Protein AF-A0A7J4R1D9-F1 (afdb_monomer_lite)

Secondary structure (DSSP, 8-state):
-----------PPPS-GGGTGGGT--STTS---GGG--HHHHHHHHHHHHHHHHHHHHHGGGTTSHHHHHHHHHTTSGGGHHHHHHHHHHHHHHH-TTHHHHHTTGGGG-SSHHHHHHHHHHHHHHTTS-GGGHHHHHTTGGGGG-GGGHHHHHHHHHHHHHHHHHHHHHHHHHHHHHHHTT-----TTS-HHHHHHHHHHTT-

Sequence (204 aa):
MVTDDVSEGDGMPPPQIQNLENLGFDVDAIDIELDALSASELEQIQAKVSLALLLRKRIQPFLSSTEVQEMNQDLANPFNVETVESRFLQWAATNAPWAPGYFRWYQAWSENEDVLSQYWDIIERCAKLDESSWTSLDLLLPLLSESANHARILSELALLVDDEGRQRTLLEKAVHQLQAKGYTIEFSSLKIIDQFDIVEEMQT

Structure (mmCIF, N/CA/C/O backbone):
data_AF-A0A7J4R1D9-F1
#
_entry.id   AF-A0A7J4R1D9-F1
#
loop_
_atom_site.group_PDB
_atom_site.id
_atom_site.type_symbol
_atom_site.label_atom_id
_atom_site.label_alt_id
_atom_site.label_comp_id
_atom_site.label_asym_id
_atom_site.label_entity_id
_atom_site.label_seq_id
_atom_site.pdbx_PDB_ins_code
_atom_site.Cartn_x
_atom_site.Cartn_y
_atom_site.Cartn_z
_atom_site.occupancy
_atom_site.B_iso_or_equiv
_atom_site.auth_seq_id
_atom_site.auth_comp_id
_atom_site.auth_asym_id
_atom_site.auth_atom_id
_atom_site.pdbx_PDB_model_num
ATOM 1 N N . MET A 1 1 ? 3.533 8.341 -55.874 1.00 37.97 1 MET A N 1
ATOM 2 C CA . MET A 1 1 ? 4.952 8.332 -55.478 1.00 37.97 1 MET A CA 1
ATOM 3 C C . MET A 1 1 ? 4.945 8.654 -54.000 1.00 37.97 1 MET A C 1
ATOM 5 O O . MET A 1 1 ? 4.546 9.750 -53.636 1.00 37.97 1 MET A O 1
ATOM 9 N N . VAL A 1 2 ? 5.146 7.618 -53.191 1.00 36.72 2 VAL A N 1
ATOM 10 C CA . VAL A 1 2 ? 5.182 7.677 -51.728 1.00 36.72 2 VAL A CA 1
ATOM 11 C C . VAL A 1 2 ? 6.585 8.115 -51.340 1.00 36.72 2 VAL A C 1
ATOM 13 O O . VAL A 1 2 ? 7.539 7.545 -51.864 1.00 36.72 2 VAL A O 1
ATOM 16 N N . THR A 1 3 ? 6.690 9.073 -50.431 1.00 33.56 3 THR A N 1
ATOM 17 C CA . THR A 1 3 ? 7.832 9.184 -49.523 1.00 33.56 3 THR A CA 1
ATOM 18 C C . THR A 1 3 ? 7.270 9.610 -48.176 1.00 33.56 3 THR A C 1
ATOM 20 O O . THR A 1 3 ? 6.968 10.784 -47.966 1.00 33.56 3 THR A O 1
ATOM 23 N N . ASP A 1 4 ? 7.041 8.597 -47.340 1.00 33.47 4 ASP A N 1
ATOM 24 C CA . ASP A 1 4 ? 7.076 8.705 -45.885 1.00 33.47 4 ASP A CA 1
ATOM 25 C C . ASP A 1 4 ? 8.395 9.365 -45.487 1.00 33.47 4 ASP A C 1
ATOM 27 O O . ASP A 1 4 ? 9.457 8.921 -45.926 1.00 33.47 4 ASP A O 1
ATOM 31 N N . ASP A 1 5 ? 8.314 10.400 -44.660 1.00 31.36 5 ASP A N 1
ATOM 32 C CA . ASP A 1 5 ? 9.454 10.910 -43.910 1.00 31.36 5 ASP A CA 1
ATOM 33 C C . ASP A 1 5 ? 9.180 10.562 -42.445 1.00 31.36 5 ASP A C 1
ATOM 35 O O . ASP A 1 5 ? 8.450 11.251 -41.727 1.00 31.36 5 ASP A O 1
ATOM 39 N N . VAL A 1 6 ? 9.657 9.380 -42.056 1.00 35.81 6 VAL A N 1
ATOM 40 C CA . VAL A 1 6 ? 9.647 8.913 -40.673 1.00 35.81 6 VAL A CA 1
ATOM 41 C C . VAL A 1 6 ? 10.743 9.690 -39.964 1.00 35.81 6 VAL A C 1
ATOM 43 O O . VAL A 1 6 ? 11.926 9.405 -40.119 1.00 35.81 6 VAL A O 1
ATOM 46 N N . SER A 1 7 ? 10.334 10.695 -39.195 1.00 34.97 7 SER A N 1
ATOM 47 C CA . SER A 1 7 ? 11.198 11.332 -38.210 1.00 34.97 7 SER A CA 1
ATOM 48 C C . SER A 1 7 ? 11.566 10.281 -37.162 1.00 34.97 7 SER A C 1
ATOM 50 O O . SER A 1 7 ? 10.773 9.994 -36.265 1.00 34.97 7 SER A O 1
ATOM 52 N N . GLU A 1 8 ? 12.758 9.700 -37.293 1.00 34.28 8 GLU A N 1
ATOM 53 C CA . GLU A 1 8 ? 13.424 8.936 -36.241 1.00 34.28 8 GLU A CA 1
ATOM 54 C C . GLU A 1 8 ? 13.549 9.846 -35.014 1.00 34.28 8 GLU A C 1
ATOM 56 O O . GLU A 1 8 ? 14.351 10.779 -34.966 1.00 34.28 8 GLU A O 1
ATOM 61 N N . GLY A 1 9 ? 12.667 9.628 -34.041 1.00 31.83 9 GLY A N 1
ATOM 62 C CA . GLY A 1 9 ? 12.831 10.171 -32.707 1.00 31.83 9 GLY A CA 1
ATOM 63 C C . GLY A 1 9 ? 14.033 9.483 -32.082 1.00 31.83 9 GLY A C 1
ATOM 64 O O . GLY A 1 9 ? 13.958 8.302 -31.754 1.00 31.83 9 GLY A O 1
ATOM 65 N N . ASP A 1 10 ? 15.125 10.228 -31.945 1.00 41.50 10 ASP A N 1
ATOM 66 C CA . ASP A 1 10 ? 16.295 9.884 -31.142 1.00 41.50 10 ASP A CA 1
ATOM 67 C C . ASP A 1 10 ? 15.870 9.785 -29.665 1.00 41.50 10 ASP A C 1
ATOM 69 O O . ASP A 1 10 ? 15.969 10.724 -28.876 1.00 41.50 10 ASP A O 1
ATOM 73 N N . GLY A 1 11 ? 15.252 8.657 -29.329 1.00 35.81 11 GLY A N 1
ATOM 74 C CA . GLY A 1 11 ? 14.877 8.262 -27.985 1.00 35.81 11 GLY A CA 1
ATOM 75 C C . GLY A 1 11 ? 15.927 7.305 -27.458 1.00 35.81 11 GLY A C 1
ATOM 76 O O . GLY A 1 11 ? 15.703 6.099 -27.445 1.00 35.81 11 GLY A O 1
ATOM 77 N N . MET A 1 12 ? 17.080 7.830 -27.040 1.00 33.72 12 MET A N 1
ATOM 78 C CA . MET A 1 12 ? 18.004 7.075 -26.192 1.00 33.72 12 MET A CA 1
ATOM 79 C C . MET A 1 12 ? 17.207 6.466 -25.024 1.00 33.72 12 MET A C 1
ATOM 81 O O . MET A 1 12 ? 16.620 7.227 -24.246 1.00 33.72 12 MET A O 1
ATOM 85 N N . PRO A 1 13 ? 17.153 5.130 -24.869 1.00 41.06 13 PRO A N 1
ATOM 86 C CA . PRO A 1 13 ? 16.532 4.542 -23.694 1.00 41.06 13 PRO A CA 1
ATOM 87 C C . PRO A 1 13 ? 17.316 4.966 -22.439 1.00 41.06 13 PRO A C 1
ATOM 89 O O . PRO A 1 13 ? 18.538 5.151 -22.504 1.00 41.06 13 PRO A O 1
ATOM 92 N N . PRO A 1 14 ? 16.654 5.149 -21.282 1.00 45.81 14 PRO A N 1
ATOM 93 C CA . PRO A 1 14 ? 17.331 5.601 -20.075 1.00 45.81 14 PRO A CA 1
ATOM 94 C C . PRO A 1 14 ? 18.414 4.590 -19.636 1.00 45.81 14 PRO A C 1
ATOM 96 O O . PRO A 1 14 ? 18.234 3.380 -19.789 1.00 45.81 14 PRO A O 1
ATOM 99 N N . PRO A 1 15 ? 19.535 5.051 -19.049 1.00 48.47 15 PRO A N 1
ATOM 100 C CA . PRO A 1 15 ? 20.752 4.262 -18.805 1.00 48.47 15 PRO A CA 1
ATOM 101 C C . PRO A 1 15 ? 20.651 3.289 -17.606 1.00 48.47 15 PRO A C 1
ATOM 103 O O . PRO A 1 15 ? 21.582 3.162 -16.815 1.00 48.47 15 PRO A O 1
ATOM 106 N N . GLN A 1 16 ? 19.522 2.599 -17.427 1.00 58.22 16 GLN A N 1
ATOM 107 C CA . GLN A 1 16 ? 19.209 1.878 -16.183 1.00 58.22 16 GLN A CA 1
ATOM 108 C C . GLN A 1 16 ? 19.978 0.555 -16.007 1.00 58.22 16 GLN A C 1
ATOM 110 O O . GLN A 1 16 ? 20.283 0.180 -14.880 1.00 58.22 16 GLN A O 1
ATOM 115 N N . ILE A 1 17 ? 20.353 -0.137 -17.088 1.00 61.91 17 ILE A N 1
ATOM 116 C CA . ILE A 1 17 ? 21.055 -1.436 -16.994 1.00 61.91 17 ILE A CA 1
ATOM 117 C C . ILE A 1 17 ? 22.548 -1.288 -16.674 1.00 61.91 17 ILE A C 1
ATOM 119 O O . ILE A 1 17 ? 23.157 -2.215 -16.154 1.00 61.91 17 ILE A O 1
ATOM 123 N N . GLN A 1 18 ? 23.159 -0.124 -16.919 1.00 62.66 18 GLN A N 1
ATOM 124 C CA . GLN A 1 18 ? 24.613 0.030 -16.767 1.00 62.66 18 GLN A CA 1
ATOM 125 C C . GLN A 1 18 ? 25.098 -0.071 -15.308 1.00 62.66 18 GLN A C 1
ATOM 127 O O . GLN A 1 18 ? 26.300 -0.135 -15.084 1.00 62.66 18 GLN A O 1
ATOM 132 N N . ASN A 1 19 ? 24.191 -0.094 -14.322 1.00 75.44 19 ASN A N 1
ATOM 133 C CA . ASN A 1 19 ? 24.518 -0.258 -12.904 1.00 75.44 19 ASN A CA 1
ATOM 134 C C . ASN A 1 19 ? 23.419 -1.020 -12.132 1.00 75.44 19 ASN A C 1
ATOM 136 O O . ASN A 1 19 ? 22.854 -0.500 -11.167 1.00 75.44 19 ASN A O 1
ATOM 140 N N . LEU A 1 20 ? 23.104 -2.250 -12.551 1.00 80.06 20 LEU A N 1
ATOM 141 C CA . LEU A 1 20 ? 22.116 -3.108 -11.874 1.00 80.06 20 LEU A CA 1
ATOM 142 C C . LEU A 1 20 ? 22.428 -3.321 -10.380 1.00 80.06 20 LEU A C 1
ATOM 144 O O . LEU A 1 20 ? 21.519 -3.249 -9.552 1.00 80.06 20 LEU A O 1
ATOM 148 N N . GLU A 1 21 ? 23.703 -3.476 -10.016 1.00 82.25 21 GLU A N 1
ATOM 149 C CA . GLU A 1 21 ? 24.132 -3.612 -8.614 1.00 82.25 21 GLU A CA 1
ATOM 150 C C . GLU A 1 21 ? 23.753 -2.387 -7.768 1.00 82.25 21 GLU A C 1
ATOM 152 O O . GLU A 1 21 ? 23.219 -2.526 -6.669 1.00 82.25 21 GLU A O 1
ATOM 157 N N . ASN A 1 22 ? 23.944 -1.169 -8.296 1.00 84.12 22 ASN A N 1
ATOM 158 C CA . ASN A 1 22 ? 23.596 0.073 -7.585 1.00 84.12 22 ASN A CA 1
ATOM 159 C C . ASN A 1 22 ? 22.082 0.230 -7.392 1.00 84.12 22 ASN A C 1
ATOM 161 O O . ASN A 1 22 ? 21.636 0.943 -6.494 1.00 84.12 22 ASN A O 1
ATOM 165 N N . LEU A 1 23 ? 21.289 -0.434 -8.233 1.00 82.50 23 LEU A N 1
ATOM 166 C CA . LEU A 1 23 ? 19.835 -0.514 -8.114 1.00 82.50 23 LEU A CA 1
ATOM 167 C C . LEU A 1 23 ? 19.391 -1.655 -7.176 1.00 82.50 23 LEU A C 1
ATOM 169 O O . LEU A 1 23 ? 18.192 -1.852 -6.962 1.00 82.50 23 LEU A O 1
ATOM 173 N N . GLY A 1 24 ? 20.341 -2.387 -6.585 1.00 83.81 24 GLY A N 1
ATOM 174 C CA . GLY A 1 24 ? 20.109 -3.478 -5.645 1.00 83.81 24 GLY A CA 1
ATOM 175 C C . GLY A 1 24 ? 19.659 -4.775 -6.312 1.00 83.81 24 GLY A C 1
ATOM 176 O O . GLY A 1 24 ? 18.883 -5.515 -5.707 1.00 83.81 24 GLY A O 1
ATOM 177 N N . PHE A 1 25 ? 20.041 -5.011 -7.567 1.00 87.44 25 PHE A N 1
ATOM 178 C CA . PHE A 1 25 ? 19.835 -6.295 -8.236 1.00 87.44 25 PHE A CA 1
ATOM 179 C C . PHE A 1 25 ? 21.049 -7.205 -8.050 1.00 87.44 25 PHE A C 1
ATOM 181 O O . PHE A 1 25 ? 22.185 -6.736 -8.002 1.00 87.44 25 PHE A O 1
ATOM 188 N N . ASP A 1 26 ? 20.784 -8.503 -7.950 1.00 83.94 26 ASP A N 1
ATOM 189 C CA . ASP A 1 26 ? 21.801 -9.546 -7.885 1.00 83.94 26 ASP A CA 1
ATOM 190 C C . ASP A 1 26 ? 22.262 -9.868 -9.310 1.00 83.94 26 ASP A C 1
ATOM 192 O O . ASP A 1 26 ? 21.574 -10.566 -10.055 1.00 83.94 26 ASP A O 1
ATOM 196 N N . VAL A 1 27 ? 23.397 -9.290 -9.707 1.00 77.88 27 VAL A N 1
ATOM 197 C CA . VAL A 1 27 ? 23.952 -9.464 -11.056 1.00 77.88 27 VAL A CA 1
ATOM 198 C C . VAL A 1 27 ? 24.489 -10.877 -11.262 1.00 77.88 27 VAL A C 1
ATOM 200 O O . VAL A 1 27 ? 24.395 -11.383 -12.373 1.00 77.88 27 VAL A O 1
ATOM 203 N N . ASP A 1 28 ? 24.937 -11.558 -10.204 1.00 74.75 28 ASP A N 1
ATOM 204 C CA . ASP A 1 28 ? 25.384 -12.953 -10.287 1.00 74.75 28 ASP A CA 1
ATOM 205 C C . ASP A 1 28 ? 24.204 -13.905 -10.557 1.00 74.75 28 ASP A C 1
ATOM 207 O O . ASP A 1 28 ? 24.353 -14.921 -11.236 1.00 74.75 28 ASP A O 1
ATOM 211 N N . ALA A 1 29 ? 23.009 -13.570 -10.060 1.00 69.38 29 ALA A N 1
ATOM 212 C CA . ALA A 1 29 ? 21.773 -14.293 -10.368 1.00 69.38 29 ALA A CA 1
ATOM 213 C C . ALA A 1 29 ? 21.201 -13.972 -11.765 1.00 69.38 29 ALA A C 1
ATOM 215 O O . ALA A 1 29 ? 20.305 -14.677 -12.244 1.00 69.38 29 ALA A O 1
ATOM 216 N N . ILE A 1 30 ? 21.687 -12.909 -12.410 1.00 71.81 30 ILE A N 1
ATOM 217 C CA . ILE A 1 30 ? 21.307 -12.485 -13.758 1.00 71.81 30 ILE A CA 1
ATOM 218 C C . ILE A 1 30 ? 22.371 -13.025 -14.724 1.00 71.81 30 ILE A C 1
ATOM 220 O O . ILE A 1 30 ? 23.306 -12.328 -15.098 1.00 71.81 30 ILE A O 1
ATOM 224 N N . ASP A 1 31 ? 22.230 -14.292 -15.117 1.00 67.94 31 ASP A N 1
ATOM 225 C CA . ASP A 1 31 ? 23.135 -14.996 -16.045 1.00 67.94 31 ASP A CA 1
ATOM 226 C C . ASP A 1 31 ? 23.008 -14.452 -17.484 1.00 67.94 31 ASP A C 1
ATOM 228 O O . ASP A 1 31 ? 22.412 -15.077 -18.364 1.00 67.94 31 ASP A O 1
ATOM 232 N N . ILE A 1 32 ? 23.460 -13.213 -17.705 1.00 68.69 32 ILE A N 1
ATOM 233 C CA . ILE A 1 32 ? 23.288 -12.482 -18.962 1.00 68.69 32 ILE A CA 1
ATOM 234 C C . ILE A 1 32 ? 24.587 -11.794 -19.371 1.00 68.69 32 ILE A C 1
ATOM 236 O O . ILE A 1 32 ? 25.040 -10.833 -18.749 1.00 68.69 32 ILE A O 1
ATOM 240 N N . GLU A 1 33 ? 25.131 -12.222 -20.509 1.00 70.75 33 GLU A N 1
ATOM 241 C CA . GLU A 1 33 ? 26.221 -11.530 -21.195 1.00 70.75 33 GLU A CA 1
ATOM 242 C C . GLU A 1 33 ? 25.685 -10.288 -21.926 1.00 70.75 33 GLU A C 1
ATOM 244 O O . GLU A 1 33 ? 25.294 -10.349 -23.092 1.00 70.75 33 GLU A O 1
ATOM 249 N N . LEU A 1 34 ? 25.664 -9.144 -21.233 1.00 68.25 34 LEU A N 1
ATOM 250 C CA . LEU A 1 34 ? 25.128 -7.874 -21.751 1.00 68.25 34 LEU A CA 1
ATOM 251 C C . LEU A 1 34 ? 25.740 -7.445 -23.099 1.00 68.25 34 LEU A C 1
ATOM 253 O O . LEU A 1 34 ? 25.036 -6.872 -23.930 1.00 68.25 34 LEU A O 1
ATOM 257 N N . ASP A 1 35 ? 27.017 -7.756 -23.336 1.00 68.56 35 ASP A N 1
ATOM 258 C CA . ASP A 1 35 ? 27.760 -7.370 -24.546 1.00 68.56 35 ASP A CA 1
ATOM 259 C C . ASP A 1 35 ? 27.371 -8.180 -25.799 1.00 68.56 35 ASP A C 1
ATOM 261 O O . ASP A 1 35 ? 27.725 -7.801 -26.918 1.00 68.56 35 ASP A O 1
ATOM 265 N N . ALA A 1 36 ? 26.648 -9.292 -25.630 1.00 76.19 36 ALA A N 1
ATOM 266 C CA . ALA A 1 36 ? 26.209 -10.170 -26.715 1.00 76.19 36 ALA A CA 1
ATOM 267 C C . ALA A 1 36 ? 24.735 -9.964 -27.113 1.00 76.19 36 ALA A C 1
ATOM 269 O O . ALA A 1 36 ? 24.267 -10.584 -28.071 1.00 76.19 36 ALA A O 1
ATOM 270 N N . LEU A 1 37 ? 24.004 -9.104 -26.397 1.00 79.94 37 LEU A N 1
ATOM 271 C CA . LEU A 1 37 ? 22.574 -8.894 -26.604 1.00 79.94 37 LEU A CA 1
ATOM 272 C C . LEU A 1 37 ? 22.273 -7.983 -27.795 1.00 79.94 37 LEU A C 1
ATOM 274 O O . LEU A 1 37 ? 22.929 -6.970 -28.039 1.00 79.94 37 LEU A O 1
ATOM 278 N N . SER A 1 38 ? 21.193 -8.300 -28.501 1.00 84.69 38 SER A N 1
ATOM 279 C CA . SER A 1 38 ? 20.572 -7.386 -29.453 1.00 84.69 38 SER A CA 1
ATOM 280 C C . SER A 1 38 ? 19.885 -6.211 -28.743 1.00 84.69 38 SER A C 1
ATOM 282 O O . SER A 1 38 ? 19.515 -6.282 -27.570 1.00 84.69 38 SER A O 1
ATOM 284 N N . ALA A 1 39 ? 19.627 -5.130 -29.487 1.00 84.44 39 ALA A N 1
ATOM 285 C CA . ALA A 1 39 ? 18.901 -3.969 -28.965 1.00 84.44 39 ALA A CA 1
ATOM 286 C C . ALA A 1 39 ? 17.507 -4.329 -28.409 1.00 84.44 39 ALA A C 1
ATOM 288 O O . ALA A 1 39 ? 17.092 -3.776 -27.396 1.00 84.44 39 ALA A O 1
ATOM 289 N N . SER A 1 40 ? 16.808 -5.286 -29.034 1.00 84.94 40 SER A N 1
ATOM 290 C CA . SER A 1 40 ? 15.483 -5.727 -28.580 1.00 84.94 40 SER A CA 1
ATOM 291 C C . SER A 1 40 ? 15.544 -6.529 -27.279 1.00 84.94 40 SER A C 1
ATOM 293 O O . SER A 1 40 ? 14.677 -6.376 -26.422 1.00 84.94 40 SER A O 1
ATOM 295 N N . GLU A 1 41 ? 16.560 -7.376 -27.103 1.00 85.00 41 GLU A N 1
ATOM 296 C CA . GLU A 1 41 ? 16.759 -8.104 -25.845 1.00 85.00 41 GLU A CA 1
ATOM 297 C C . GLU A 1 41 ? 17.113 -7.138 -24.715 1.00 85.00 41 GLU A C 1
ATOM 299 O O . GLU A 1 41 ? 16.565 -7.237 -23.620 1.00 85.00 41 GLU A O 1
ATOM 304 N N . LEU A 1 42 ? 17.955 -6.144 -25.000 1.00 83.94 42 LEU A N 1
ATOM 305 C CA . LEU A 1 42 ? 18.302 -5.104 -24.040 1.00 83.94 42 LEU A CA 1
ATOM 306 C C . LEU A 1 42 ? 17.067 -4.301 -23.596 1.00 83.94 42 LEU A C 1
ATOM 308 O O . LEU A 1 42 ? 16.873 -4.101 -22.399 1.00 83.94 42 LEU A O 1
ATOM 312 N N . GLU A 1 43 ? 16.194 -3.910 -24.527 1.00 85.88 43 GLU A N 1
ATOM 313 C CA . GLU A 1 43 ? 14.923 -3.240 -24.219 1.00 85.88 43 GLU A CA 1
ATOM 314 C C . GLU A 1 43 ? 14.012 -4.103 -23.327 1.00 85.88 43 GLU A C 1
ATOM 316 O O . GLU A 1 43 ? 13.437 -3.613 -22.353 1.00 85.88 43 GLU A O 1
ATOM 321 N N . GLN A 1 44 ? 13.921 -5.410 -23.597 1.00 85.88 44 GLN A N 1
ATOM 322 C CA . GLN A 1 44 ? 13.136 -6.330 -22.767 1.00 85.88 44 GLN A CA 1
ATOM 323 C C . GLN A 1 44 ? 13.666 -6.399 -21.332 1.00 85.88 44 GLN A C 1
ATOM 325 O O . GLN A 1 44 ? 12.882 -6.357 -20.381 1.00 85.88 44 GLN A O 1
ATOM 330 N N . ILE A 1 45 ? 14.987 -6.462 -21.154 1.00 87.00 45 ILE A N 1
ATOM 331 C CA . ILE A 1 45 ? 15.602 -6.460 -19.821 1.00 87.00 45 ILE A CA 1
ATOM 332 C C . ILE A 1 45 ? 15.341 -5.127 -19.115 1.00 87.00 45 ILE A C 1
ATOM 334 O O . ILE A 1 45 ? 15.004 -5.125 -17.931 1.00 87.00 45 ILE A O 1
ATOM 338 N N . GLN A 1 46 ? 15.431 -3.998 -19.826 1.00 87.00 46 GLN A N 1
ATOM 339 C CA . GLN A 1 46 ? 15.143 -2.679 -19.252 1.00 87.00 46 GLN A CA 1
ATOM 340 C C . GLN A 1 46 ? 13.710 -2.621 -18.736 1.00 87.00 46 GLN A C 1
ATOM 342 O O . GLN A 1 46 ? 13.489 -2.202 -17.602 1.00 87.00 46 GLN A O 1
ATOM 347 N N . ALA A 1 47 ? 12.753 -3.119 -19.520 1.00 89.56 47 ALA A N 1
ATOM 348 C CA . ALA A 1 47 ? 11.359 -3.186 -19.110 1.00 89.56 47 ALA A CA 1
ATOM 349 C C . ALA A 1 47 ? 11.181 -4.017 -17.827 1.00 89.56 47 ALA A C 1
ATOM 351 O O . ALA A 1 47 ? 10.517 -3.565 -16.895 1.00 89.56 47 ALA A O 1
ATOM 352 N N . LYS A 1 48 ? 11.824 -5.190 -17.725 1.00 91.50 48 LYS A N 1
ATOM 353 C CA . LYS A 1 48 ? 11.792 -6.028 -16.509 1.00 91.50 48 LYS A CA 1
ATOM 354 C C . LYS A 1 48 ? 12.378 -5.309 -15.298 1.00 91.50 48 LYS A C 1
ATOM 356 O O . LYS A 1 48 ? 11.785 -5.336 -14.223 1.00 91.50 48 LYS A O 1
ATOM 361 N N . VAL A 1 49 ? 13.509 -4.630 -15.475 1.00 91.81 49 VAL A N 1
ATOM 362 C CA . VAL A 1 49 ? 14.165 -3.841 -14.425 1.00 91.81 49 VAL A CA 1
ATOM 363 C C . VAL A 1 49 ? 13.256 -2.710 -13.948 1.00 91.81 49 VAL A C 1
ATOM 365 O O . VAL A 1 49 ? 13.027 -2.577 -12.745 1.00 91.81 49 VAL A O 1
ATOM 368 N N . SER A 1 50 ? 12.683 -1.927 -14.866 1.00 92.31 50 SER A N 1
ATOM 369 C CA . SER A 1 50 ? 11.756 -0.848 -14.515 1.00 92.31 50 SER A CA 1
ATOM 370 C C . SER A 1 50 ? 10.516 -1.377 -13.785 1.00 92.31 50 SER A C 1
ATOM 372 O O . SER A 1 50 ? 10.108 -0.800 -12.775 1.00 92.31 50 SER A O 1
ATOM 374 N N . LEU A 1 51 ? 9.943 -2.497 -14.242 1.00 94.19 51 LEU A N 1
ATOM 375 C CA . LEU A 1 51 ? 8.809 -3.145 -13.579 1.00 94.19 51 LEU A CA 1
ATOM 376 C C . LEU A 1 51 ? 9.178 -3.641 -12.177 1.00 94.19 51 LEU A C 1
ATOM 378 O O . LEU A 1 51 ? 8.410 -3.432 -11.239 1.00 94.19 51 LEU A O 1
ATOM 382 N N . ALA A 1 52 ? 10.354 -4.246 -12.005 1.00 95.19 52 ALA A N 1
ATOM 383 C CA . ALA A 1 52 ? 10.815 -4.731 -10.709 1.00 95.19 52 ALA A CA 1
ATOM 384 C C . ALA A 1 52 ? 11.019 -3.576 -9.720 1.00 95.19 52 ALA A C 1
ATOM 386 O O . ALA A 1 52 ? 10.586 -3.664 -8.572 1.00 95.19 52 ALA A O 1
ATOM 387 N N . LEU A 1 53 ? 11.604 -2.457 -10.164 1.00 94.56 53 LEU A N 1
ATOM 388 C CA . LEU A 1 53 ? 11.736 -1.248 -9.346 1.00 94.56 53 LEU A CA 1
ATOM 389 C C . LEU A 1 53 ? 10.373 -0.669 -8.954 1.00 94.56 53 LEU A C 1
ATOM 391 O O . LEU A 1 53 ? 10.168 -0.304 -7.794 1.00 94.56 53 LEU A O 1
ATOM 395 N N . LEU A 1 54 ? 9.427 -0.613 -9.893 1.00 95.75 54 LEU A N 1
ATOM 396 C CA . LEU A 1 54 ? 8.069 -0.161 -9.607 1.00 95.75 54 LEU A CA 1
ATOM 397 C C . LEU A 1 54 ? 7.372 -1.088 -8.605 1.00 95.75 54 LEU A C 1
ATOM 399 O O . LEU A 1 54 ? 6.744 -0.612 -7.661 1.00 95.75 54 LEU A O 1
ATOM 403 N N . LEU A 1 55 ? 7.511 -2.404 -8.762 1.00 97.38 55 LEU A N 1
ATOM 404 C CA . LEU A 1 55 ? 6.926 -3.372 -7.843 1.00 97.38 55 LEU A CA 1
ATOM 405 C C . LEU A 1 55 ? 7.556 -3.279 -6.449 1.00 97.38 55 LEU A C 1
ATOM 407 O O . LEU A 1 55 ? 6.817 -3.261 -5.470 1.00 97.38 55 LEU A O 1
ATOM 411 N N . ARG A 1 56 ? 8.878 -3.085 -6.343 1.00 96.50 56 ARG A N 1
ATOM 412 C CA . ARG A 1 56 ? 9.552 -2.781 -5.066 1.00 96.50 56 ARG A CA 1
ATOM 413 C C . ARG A 1 56 ? 8.941 -1.560 -4.377 1.00 96.50 56 ARG A C 1
ATOM 415 O O . ARG A 1 56 ? 8.704 -1.594 -3.173 1.00 96.50 56 ARG A O 1
ATOM 422 N N . LYS A 1 57 ? 8.633 -0.493 -5.124 1.00 95.88 57 LYS A N 1
ATOM 423 C CA . LYS A 1 57 ? 7.931 0.682 -4.573 1.00 95.88 57 LYS A CA 1
ATOM 424 C C . LYS A 1 57 ? 6.512 0.344 -4.113 1.00 95.88 57 LYS A C 1
ATOM 426 O O . LYS A 1 57 ? 6.122 0.775 -3.035 1.00 95.88 57 LYS A O 1
ATOM 431 N N . ARG A 1 58 ? 5.766 -0.460 -4.880 1.00 96.50 58 ARG A N 1
ATOM 432 C CA . ARG A 1 58 ? 4.399 -0.888 -4.525 1.00 96.50 58 ARG A CA 1
ATOM 433 C C . ARG A 1 58 ? 4.346 -1.721 -3.246 1.00 96.50 58 ARG A C 1
ATOM 435 O O . ARG A 1 58 ? 3.406 -1.560 -2.477 1.00 96.50 58 ARG A O 1
ATOM 442 N N . ILE A 1 59 ? 5.321 -2.603 -3.027 1.00 97.12 59 ILE A N 1
ATOM 443 C CA . ILE A 1 59 ? 5.338 -3.497 -1.861 1.00 97.12 59 ILE A CA 1
ATOM 444 C C . ILE A 1 59 ? 5.972 -2.865 -0.617 1.00 97.12 59 ILE A C 1
ATOM 446 O O . ILE A 1 59 ? 5.746 -3.350 0.489 1.00 97.12 59 ILE A O 1
ATOM 450 N N . GLN A 1 60 ? 6.745 -1.783 -0.777 1.00 96.69 60 GLN A N 1
ATOM 451 C CA . GLN A 1 60 ? 7.490 -1.138 0.309 1.00 96.69 60 GLN A CA 1
ATOM 452 C C . GLN A 1 60 ? 6.645 -0.834 1.563 1.00 96.69 60 GLN A C 1
ATOM 454 O O . GLN A 1 60 ? 7.126 -1.134 2.660 1.00 96.69 60 GLN A O 1
ATOM 459 N N . PRO A 1 61 ? 5.405 -0.316 1.458 1.00 97.00 61 PRO A N 1
ATOM 460 C CA . PRO A 1 61 ? 4.597 0.004 2.636 1.00 97.00 61 PRO A CA 1
ATOM 461 C C . PRO A 1 61 ? 4.208 -1.220 3.475 1.00 97.00 61 PRO A C 1
ATOM 463 O O . PRO A 1 61 ? 3.842 -1.080 4.638 1.00 97.00 61 PRO A O 1
ATOM 466 N N . PHE A 1 62 ? 4.311 -2.422 2.903 1.00 97.00 62 PHE A N 1
ATOM 467 C CA . PHE A 1 62 ? 3.847 -3.676 3.493 1.00 97.00 62 PHE A CA 1
ATOM 468 C C . PHE A 1 62 ? 4.992 -4.579 3.980 1.00 97.00 62 PHE A C 1
ATOM 470 O O . PHE A 1 62 ? 4.766 -5.731 4.346 1.00 97.00 62 PHE A O 1
ATOM 477 N N . LEU A 1 63 ? 6.228 -4.066 4.033 1.00 95.75 63 LEU A N 1
ATOM 478 C CA . LEU A 1 63 ? 7.421 -4.820 4.449 1.00 95.75 63 LEU A CA 1
ATOM 479 C C . LEU A 1 63 ? 7.420 -5.264 5.923 1.00 95.75 63 LEU A C 1
ATOM 481 O O . LEU A 1 63 ? 8.371 -5.906 6.359 1.00 95.75 63 LEU A O 1
ATOM 485 N N . SER A 1 64 ? 6.392 -4.943 6.709 1.00 92.56 64 SER A N 1
ATOM 486 C CA . SER A 1 64 ? 6.176 -5.556 8.026 1.00 92.56 64 SER A CA 1
ATOM 487 C C . SER A 1 64 ? 5.741 -7.025 7.926 1.00 92.56 64 SER A C 1
ATOM 489 O O . SER A 1 64 ? 5.960 -7.782 8.869 1.00 92.56 64 SER A O 1
ATOM 491 N N . SER A 1 65 ? 5.162 -7.442 6.794 1.00 95.50 65 SER A N 1
ATOM 492 C CA . SER A 1 65 ? 4.803 -8.835 6.523 1.00 95.50 65 SER A CA 1
ATOM 493 C C . SER A 1 65 ? 6.015 -9.639 6.054 1.00 95.50 65 SER A C 1
ATOM 495 O O . SER A 1 65 ? 6.689 -9.257 5.096 1.00 95.50 65 SER A O 1
ATOM 497 N N . THR A 1 66 ? 6.256 -10.793 6.680 1.00 96.12 66 THR A N 1
ATOM 498 C CA . THR A 1 66 ? 7.316 -11.730 6.271 1.00 96.12 66 THR A CA 1
ATOM 499 C C . THR A 1 66 ? 7.143 -12.188 4.821 1.00 96.12 66 THR A C 1
ATOM 501 O O . THR A 1 66 ? 8.112 -12.203 4.069 1.00 96.12 66 THR A O 1
ATOM 504 N N . GLU A 1 67 ? 5.911 -12.463 4.386 1.00 97.12 67 GLU A N 1
ATOM 505 C CA . GLU A 1 67 ? 5.620 -12.887 3.008 1.00 97.12 67 GLU A CA 1
ATOM 506 C C . GLU A 1 67 ? 5.996 -11.799 1.990 1.00 97.12 67 GLU A C 1
ATOM 508 O O . GLU A 1 67 ? 6.547 -12.089 0.928 1.00 97.12 67 GLU A O 1
ATOM 513 N N . VAL A 1 68 ? 5.751 -10.529 2.328 1.00 97.12 68 VAL A N 1
ATOM 514 C CA . VAL A 1 68 ? 6.123 -9.390 1.477 1.00 97.12 68 VAL A CA 1
ATOM 515 C C . VAL A 1 68 ? 7.636 -9.145 1.496 1.00 97.12 68 VAL A C 1
ATOM 517 O O . VAL A 1 68 ? 8.211 -8.765 0.475 1.00 97.12 68 VAL A O 1
ATOM 520 N N . GLN A 1 69 ? 8.313 -9.392 2.621 1.00 97.31 69 GLN A N 1
ATOM 521 C CA . GLN A 1 69 ? 9.777 -9.325 2.689 1.00 97.31 69 GLN A CA 1
ATOM 522 C C . GLN A 1 69 ? 10.434 -10.357 1.767 1.00 97.31 69 GLN A C 1
ATOM 524 O O . GLN A 1 69 ? 11.364 -10.004 1.043 1.00 97.31 69 GLN A O 1
ATOM 529 N N . GLU A 1 70 ? 9.936 -11.595 1.754 1.00 97.12 70 GLU A N 1
ATOM 530 C CA . GLU A 1 70 ? 10.395 -12.645 0.835 1.00 97.12 70 GLU A CA 1
ATOM 531 C C . GLU A 1 70 ? 10.171 -12.235 -0.627 1.00 97.12 70 GLU A C 1
ATOM 533 O O . GLU A 1 70 ? 11.093 -12.284 -1.437 1.00 97.12 70 GLU A O 1
ATOM 538 N N . MET A 1 71 ? 8.980 -11.722 -0.957 1.00 97.81 71 MET A N 1
ATOM 539 C CA . MET A 1 71 ? 8.689 -11.169 -2.287 1.00 97.81 71 MET A CA 1
ATOM 540 C C . MET A 1 71 ? 9.671 -10.060 -2.692 1.00 97.81 71 MET A C 1
ATOM 542 O O . MET A 1 71 ? 10.112 -10.005 -3.839 1.00 97.81 71 MET A O 1
ATOM 546 N N . ASN A 1 72 ? 10.041 -9.177 -1.761 1.00 96.19 72 ASN A N 1
ATOM 547 C CA . ASN A 1 72 ? 11.008 -8.113 -2.020 1.00 96.19 72 ASN A CA 1
ATOM 548 C C . ASN A 1 72 ? 12.430 -8.646 -2.259 1.00 96.19 72 ASN A C 1
ATOM 550 O O . ASN A 1 72 ? 13.157 -8.084 -3.077 1.00 96.19 72 ASN A O 1
ATOM 554 N N . GLN A 1 73 ? 12.821 -9.723 -1.572 1.00 94.94 73 GLN A N 1
ATOM 555 C CA . GLN A 1 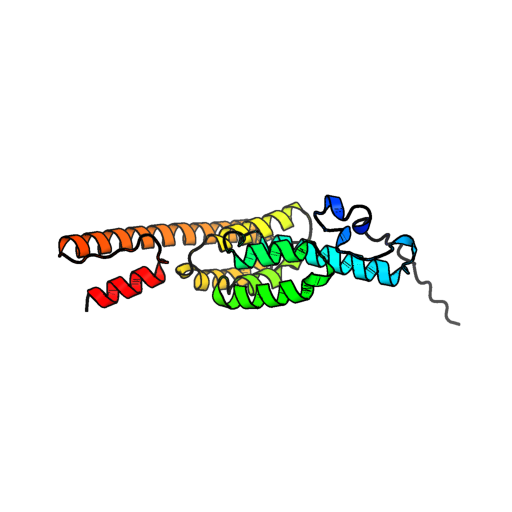73 ? 14.098 -10.404 -1.805 1.00 94.94 73 GLN A CA 1
ATOM 556 C C . GLN A 1 73 ? 14.127 -11.062 -3.186 1.00 94.94 73 GLN A C 1
ATOM 558 O O . GLN A 1 73 ? 15.107 -10.907 -3.907 1.00 94.94 73 GLN A O 1
ATOM 563 N N . ASP A 1 74 ? 13.032 -11.697 -3.609 1.00 95.25 74 ASP A N 1
ATOM 564 C CA . ASP A 1 74 ? 12.938 -12.324 -4.933 1.00 95.25 74 ASP A CA 1
ATOM 565 C C . ASP A 1 74 ? 13.066 -11.312 -6.084 1.00 95.25 74 ASP A C 1
ATOM 567 O O . ASP A 1 74 ? 13.541 -11.665 -7.167 1.00 95.25 74 ASP A O 1
ATOM 571 N N . LEU A 1 75 ? 12.712 -10.041 -5.845 1.00 94.44 75 LEU A N 1
ATOM 572 C CA . LEU A 1 75 ? 12.929 -8.931 -6.782 1.00 94.44 75 LEU A CA 1
ATOM 573 C C . LEU A 1 75 ? 14.392 -8.496 -6.895 1.00 94.44 75 LEU A C 1
ATOM 575 O O . LEU A 1 75 ? 14.683 -7.577 -7.657 1.00 94.44 75 LEU A O 1
ATOM 579 N N . ALA A 1 76 ? 15.329 -9.099 -6.154 1.00 91.31 76 ALA A N 1
ATOM 580 C CA . ALA A 1 76 ? 16.762 -9.012 -6.456 1.00 91.31 76 ALA A CA 1
ATOM 581 C C . ALA A 1 76 ? 17.077 -9.532 -7.863 1.00 91.31 76 ALA A C 1
ATOM 583 O O . ALA A 1 76 ? 18.007 -9.036 -8.492 1.00 91.31 76 ALA A O 1
ATOM 584 N N . ASN A 1 77 ? 16.250 -10.438 -8.392 1.00 91.00 77 ASN A N 1
ATOM 585 C CA . ASN A 1 77 ? 16.279 -10.834 -9.788 1.00 91.00 77 ASN A CA 1
ATOM 586 C C . ASN A 1 77 ? 15.078 -10.206 -10.543 1.00 91.00 77 ASN A C 1
ATOM 588 O O . ASN A 1 77 ? 13.928 -10.563 -10.270 1.00 91.00 77 ASN A O 1
ATOM 592 N N . PRO A 1 78 ? 15.299 -9.296 -11.514 1.00 90.75 78 PRO A N 1
ATOM 593 C CA . PRO A 1 78 ? 14.222 -8.619 -12.240 1.00 90.75 78 PRO A CA 1
ATOM 594 C C . PRO A 1 78 ? 13.376 -9.566 -13.108 1.00 90.75 78 PRO A C 1
ATOM 596 O O . PRO A 1 78 ? 12.238 -9.233 -13.435 1.00 90.75 78 PRO A O 1
ATOM 599 N N . PHE A 1 79 ? 13.867 -10.763 -13.448 1.00 91.12 79 PHE A N 1
ATOM 600 C CA . PHE A 1 79 ? 13.099 -11.764 -14.202 1.00 91.12 79 PHE A CA 1
ATOM 601 C C . PHE A 1 79 ? 12.007 -12.445 -13.374 1.0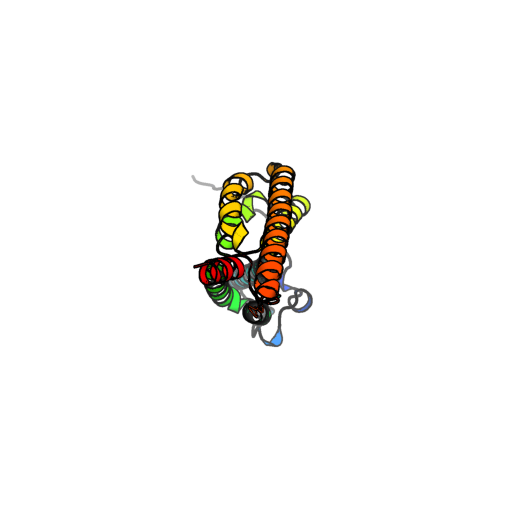0 91.12 79 PHE A C 1
ATOM 603 O O . PHE A 1 79 ? 11.112 -13.069 -13.939 1.00 91.12 79 PHE A O 1
ATOM 610 N N . ASN A 1 80 ? 12.031 -12.280 -12.049 1.00 94.81 80 ASN A N 1
ATOM 611 C CA . ASN A 1 80 ? 10.982 -12.782 -11.167 1.00 94.81 80 ASN A CA 1
ATOM 612 C C . ASN A 1 80 ? 9.763 -11.851 -11.089 1.00 94.81 80 ASN A C 1
ATOM 614 O O . ASN A 1 80 ? 8.794 -12.193 -10.409 1.00 94.81 80 ASN A O 1
ATOM 618 N N . VAL A 1 81 ? 9.790 -10.682 -11.742 1.00 95.62 81 VAL A N 1
ATOM 619 C CA . VAL A 1 81 ? 8.806 -9.615 -11.516 1.00 95.62 81 VAL A CA 1
ATOM 620 C C . VAL A 1 81 ? 7.355 -10.057 -11.719 1.00 95.62 81 VAL A C 1
ATOM 622 O O . VAL A 1 81 ? 6.524 -9.744 -10.873 1.00 95.62 81 VAL A O 1
ATOM 625 N N . GLU A 1 82 ? 7.036 -10.848 -12.747 1.00 96.25 82 GLU A N 1
ATOM 626 C CA . GLU A 1 82 ? 5.663 -11.338 -12.959 1.00 96.25 82 GLU A CA 1
ATOM 627 C C . GLU A 1 82 ? 5.214 -12.318 -11.872 1.00 96.25 82 GLU A C 1
ATOM 629 O O . GLU A 1 82 ? 4.069 -12.277 -11.413 1.00 96.25 82 GLU A O 1
ATOM 634 N N . THR A 1 83 ? 6.118 -13.200 -11.440 1.00 97.44 83 THR A N 1
ATOM 635 C CA . THR A 1 83 ? 5.848 -14.167 -10.369 1.00 97.44 83 THR A CA 1
ATOM 636 C C . THR A 1 83 ? 5.589 -13.438 -9.057 1.00 97.44 83 THR A C 1
ATOM 638 O O . THR A 1 83 ? 4.626 -13.748 -8.350 1.00 97.44 83 THR A O 1
ATOM 641 N N . VAL A 1 84 ? 6.420 -12.442 -8.739 1.00 97.94 84 VAL A N 1
ATOM 642 C CA . VAL A 1 84 ? 6.251 -11.629 -7.534 1.00 97.94 84 VAL A CA 1
ATOM 643 C C . VAL A 1 84 ? 4.991 -10.774 -7.626 1.00 97.94 84 VAL A C 1
ATOM 645 O O . VAL A 1 84 ? 4.261 -10.690 -6.645 1.00 97.94 84 VAL A O 1
ATOM 648 N N . GLU A 1 85 ? 4.672 -10.196 -8.787 1.00 97.75 85 GLU A N 1
ATOM 649 C CA . GLU A 1 85 ? 3.439 -9.424 -8.964 1.00 97.75 85 GLU A CA 1
ATOM 650 C C . GLU A 1 85 ? 2.203 -10.292 -8.717 1.00 97.75 85 GLU A C 1
ATOM 652 O O . GLU A 1 85 ? 1.301 -9.886 -7.984 1.00 97.75 85 GLU A O 1
ATOM 657 N N . SER A 1 86 ? 2.174 -11.510 -9.263 1.00 98.12 86 SER A N 1
ATOM 658 C CA . SER A 1 86 ? 1.070 -12.445 -9.037 1.00 98.12 86 SER A CA 1
ATOM 659 C C . SER A 1 86 ? 0.907 -12.791 -7.554 1.00 98.12 86 SER A C 1
ATOM 661 O O . SER A 1 86 ? -0.205 -12.720 -7.025 1.00 98.12 86 SER A O 1
ATOM 663 N N . ARG A 1 87 ? 2.014 -13.090 -6.860 1.00 98.19 87 ARG A N 1
ATOM 664 C CA . ARG A 1 87 ? 2.019 -13.358 -5.413 1.00 98.19 87 ARG A CA 1
ATOM 665 C C . ARG A 1 87 ? 1.562 -12.148 -4.605 1.00 98.19 87 ARG A C 1
ATOM 667 O O . ARG A 1 87 ? 0.747 -12.296 -3.699 1.00 98.19 87 ARG A O 1
ATOM 674 N N . PHE A 1 88 ? 2.032 -10.954 -4.957 1.00 98.19 88 PHE A N 1
ATOM 675 C CA . PHE A 1 88 ? 1.641 -9.724 -4.281 1.00 98.19 88 PHE A CA 1
ATOM 676 C C . PHE A 1 88 ? 0.150 -9.433 -4.460 1.00 98.19 88 PHE A C 1
ATOM 678 O O . PHE A 1 88 ? -0.512 -9.068 -3.496 1.00 98.19 88 PHE A O 1
ATOM 685 N N . LEU A 1 89 ? -0.414 -9.642 -5.653 1.00 97.88 89 LEU A N 1
ATOM 686 C CA . LEU A 1 89 ? -1.852 -9.469 -5.883 1.00 97.88 89 LEU A CA 1
ATOM 687 C C . LEU A 1 89 ? -2.694 -10.477 -5.090 1.00 97.88 89 LEU A C 1
ATOM 689 O O . LEU A 1 89 ? -3.743 -10.105 -4.566 1.00 97.88 89 LEU A O 1
ATOM 693 N N . GLN A 1 90 ? -2.238 -11.727 -4.973 1.00 97.94 90 GLN A N 1
ATOM 694 C CA . GLN A 1 90 ? -2.891 -12.733 -4.128 1.00 97.94 90 GLN A CA 1
ATOM 695 C C . GLN A 1 90 ? -2.852 -12.334 -2.652 1.00 97.94 90 GLN A C 1
ATOM 697 O O . GLN A 1 90 ? -3.878 -12.368 -1.980 1.00 97.94 90 GLN A O 1
ATOM 702 N N . TRP A 1 91 ? -1.691 -11.896 -2.165 1.00 98.00 91 TRP A N 1
ATOM 703 C CA . TRP A 1 91 ? -1.530 -11.405 -0.801 1.00 98.00 91 TRP A CA 1
ATOM 704 C C . TRP A 1 91 ? -2.397 -10.168 -0.526 1.00 98.00 91 TRP A C 1
ATOM 706 O O . TRP A 1 91 ? -3.102 -10.103 0.484 1.00 98.00 91 TRP A O 1
ATOM 716 N N . ALA A 1 92 ? -2.391 -9.201 -1.446 1.00 97.00 92 ALA A N 1
ATOM 717 C CA . ALA A 1 92 ? -3.131 -7.952 -1.322 1.00 97.00 92 ALA A CA 1
ATOM 718 C C . ALA A 1 92 ? -4.645 -8.182 -1.311 1.00 97.00 92 ALA A C 1
ATOM 720 O O . ALA A 1 92 ? -5.350 -7.465 -0.613 1.00 97.00 92 ALA A O 1
ATOM 721 N N . ALA A 1 93 ? -5.154 -9.204 -2.006 1.00 96.06 93 ALA A N 1
ATOM 722 C CA . ALA A 1 93 ? -6.579 -9.538 -1.983 1.00 96.06 93 ALA A CA 1
ATOM 723 C C . ALA A 1 93 ? -7.115 -9.811 -0.564 1.00 96.06 93 ALA A C 1
ATOM 725 O O . ALA A 1 93 ? -8.303 -9.615 -0.319 1.00 96.06 93 ALA A O 1
ATOM 726 N N . THR A 1 94 ? -6.250 -10.237 0.360 1.00 94.50 94 THR A N 1
ATOM 727 C CA . THR A 1 94 ? -6.607 -10.487 1.762 1.00 94.50 94 THR A CA 1
ATOM 728 C C . THR A 1 94 ? -6.123 -9.385 2.700 1.00 94.50 94 THR A C 1
ATOM 730 O O . THR A 1 94 ? -6.842 -9.040 3.626 1.00 94.50 94 THR A O 1
ATOM 733 N N . ASN A 1 95 ? -4.930 -8.831 2.471 1.00 95.00 95 ASN A N 1
ATOM 734 C CA . ASN A 1 95 ? -4.250 -7.968 3.446 1.00 95.00 95 ASN A CA 1
ATOM 735 C C . ASN A 1 95 ? -4.266 -6.471 3.092 1.00 95.00 95 ASN A C 1
ATOM 737 O O . ASN A 1 95 ? -3.877 -5.645 3.910 1.00 95.00 95 ASN A O 1
ATOM 741 N N . ALA A 1 96 ? -4.639 -6.111 1.862 1.00 96.00 96 ALA A N 1
ATOM 742 C CA . ALA A 1 96 ? -4.742 -4.726 1.397 1.00 96.00 96 ALA A CA 1
ATOM 743 C C . ALA A 1 96 ? -5.613 -4.645 0.123 1.00 96.00 96 ALA A C 1
ATOM 745 O O . ALA A 1 96 ? -5.121 -4.249 -0.941 1.00 96.00 96 ALA A O 1
ATOM 746 N N . PRO A 1 97 ? -6.902 -5.036 0.179 1.00 96.00 97 PRO A N 1
ATOM 747 C CA . PRO A 1 97 ? -7.741 -5.211 -1.013 1.00 96.00 97 PRO A CA 1
ATOM 748 C C . PRO A 1 97 ? -7.950 -3.917 -1.816 1.00 96.00 97 PRO A C 1
ATOM 750 O O . PRO A 1 97 ? -8.201 -3.965 -3.020 1.00 96.00 97 PRO A O 1
ATOM 753 N N . TRP A 1 98 ? -7.781 -2.758 -1.174 1.00 96.50 98 TRP A N 1
ATOM 754 C CA . TRP A 1 98 ? -7.832 -1.433 -1.795 1.00 96.50 98 TRP A CA 1
ATOM 755 C C . TRP A 1 98 ? -6.618 -1.141 -2.704 1.00 96.50 98 TRP A C 1
ATOM 757 O O . TRP A 1 98 ? -6.733 -0.400 -3.686 1.00 96.50 98 TRP A O 1
ATOM 767 N N . ALA A 1 99 ? -5.447 -1.730 -2.421 1.00 97.06 99 ALA A N 1
ATOM 768 C CA . ALA A 1 99 ? -4.176 -1.348 -3.042 1.00 97.06 99 ALA A CA 1
ATOM 769 C C . ALA A 1 99 ? -4.140 -1.551 -4.572 1.00 97.06 99 ALA A C 1
ATOM 771 O O . ALA A 1 99 ? -3.690 -0.641 -5.282 1.00 97.06 99 ALA A O 1
ATOM 772 N N . PRO A 1 100 ? -4.656 -2.664 -5.140 1.00 96.12 100 PRO A N 1
ATOM 773 C CA . PRO A 1 100 ? -4.759 -2.812 -6.591 1.00 96.12 100 PRO A CA 1
ATOM 774 C C . PRO A 1 100 ? -5.660 -1.759 -7.246 1.00 96.12 100 PRO A C 1
ATOM 776 O O . PRO A 1 100 ? -5.393 -1.353 -8.375 1.00 96.12 100 PRO A O 1
ATOM 779 N N . GLY A 1 101 ? -6.720 -1.315 -6.561 1.00 96.44 101 GLY A N 1
ATOM 780 C CA . GLY A 1 101 ? -7.627 -0.277 -7.052 1.00 96.44 101 GLY A CA 1
ATOM 781 C C . GLY A 1 101 ? -6.937 1.080 -7.159 1.00 96.44 101 GLY A C 1
ATOM 782 O O . GLY A 1 101 ? -7.027 1.737 -8.195 1.00 96.44 101 GLY A O 1
ATOM 783 N N . TYR A 1 102 ? -6.174 1.451 -6.132 1.00 97.62 102 TYR A N 1
ATOM 784 C CA . TYR A 1 102 ? -5.401 2.694 -6.099 1.00 97.62 102 TYR A CA 1
ATOM 785 C C . TYR A 1 102 ? -4.306 2.713 -7.167 1.00 97.62 102 TYR A C 1
ATOM 787 O O . TYR A 1 102 ? -4.132 3.715 -7.858 1.00 97.62 102 TYR A O 1
ATOM 795 N N . PHE A 1 103 ? -3.626 1.580 -7.373 1.00 97.00 103 PHE A N 1
ATOM 796 C CA . PHE A 1 103 ? -2.558 1.479 -8.368 1.00 97.00 103 PHE A CA 1
ATOM 797 C C . PHE A 1 103 ? -3.015 1.744 -9.807 1.00 97.00 103 PHE A C 1
ATOM 799 O O . PHE A 1 103 ? -2.220 2.206 -10.622 1.00 97.00 103 PHE A O 1
ATOM 806 N N . ARG A 1 104 ? -4.302 1.551 -10.126 1.00 96.00 104 ARG A N 1
ATOM 807 C CA . ARG A 1 104 ? -4.852 1.905 -11.449 1.00 96.00 104 ARG A CA 1
ATOM 808 C C . ARG A 1 104 ? -4.690 3.387 -11.780 1.00 96.00 104 ARG A C 1
ATOM 810 O O . ARG A 1 104 ? -4.630 3.737 -12.955 1.00 96.00 104 ARG A O 1
ATOM 817 N N . TRP A 1 105 ? -4.595 4.237 -10.761 1.00 97.25 105 TRP A N 1
ATOM 818 C CA . TRP A 1 105 ? -4.429 5.675 -10.914 1.00 97.25 105 TRP A CA 1
ATOM 819 C C . TRP A 1 105 ? -2.976 6.133 -10.923 1.00 97.25 105 TRP A C 1
ATOM 821 O O . TRP A 1 105 ? -2.744 7.307 -11.164 1.00 97.25 105 TRP A O 1
ATOM 831 N N . TYR A 1 106 ? -1.997 5.240 -10.745 1.00 96.31 10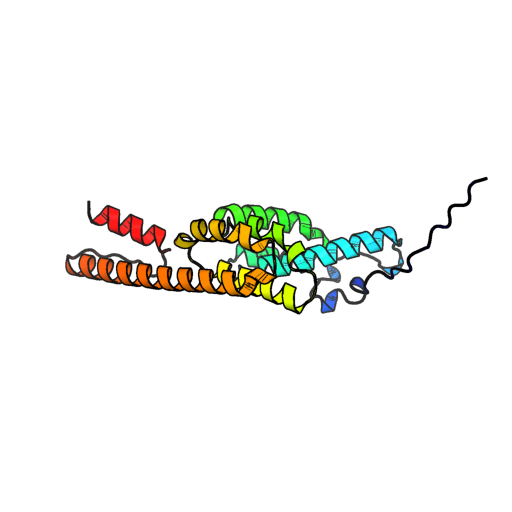6 TYR A N 1
ATOM 832 C CA . TYR A 1 106 ? -0.569 5.582 -10.724 1.00 96.31 106 TYR A CA 1
ATOM 833 C C . TYR A 1 106 ? -0.150 6.531 -11.865 1.00 96.31 106 TYR A C 1
ATOM 835 O O . TYR A 1 106 ? 0.534 7.522 -11.629 1.00 96.31 106 TYR A O 1
ATOM 843 N N . GLN A 1 107 ? -0.627 6.274 -13.089 1.00 94.88 107 GLN A N 1
ATOM 844 C CA . GLN A 1 107 ? -0.307 7.088 -14.270 1.00 94.88 107 GLN A CA 1
ATOM 845 C C . GLN A 1 107 ? -0.816 8.537 -14.176 1.00 94.88 107 GLN A C 1
ATOM 847 O O . GLN A 1 107 ? -0.194 9.445 -14.714 1.00 94.88 107 GLN A O 1
ATOM 852 N N . ALA A 1 108 ? -1.920 8.788 -13.463 1.00 95.06 108 ALA A N 1
ATOM 853 C CA . ALA A 1 108 ? -2.432 10.145 -13.245 1.00 95.06 108 ALA A CA 1
ATOM 854 C C . ALA A 1 108 ? -1.536 10.976 -12.306 1.00 95.06 108 ALA A C 1
ATOM 856 O O . ALA A 1 108 ? -1.693 12.192 -12.215 1.00 95.06 108 ALA A O 1
ATOM 857 N N . TRP A 1 109 ? -0.592 10.327 -11.619 1.00 97.19 109 TRP A N 1
ATOM 858 C CA . TRP A 1 109 ? 0.318 10.941 -10.656 1.00 97.19 109 TRP A CA 1
ATOM 859 C C . TRP A 1 109 ? 1.784 10.900 -11.099 1.00 97.19 109 TRP A C 1
ATOM 861 O O . TRP A 1 109 ? 2.658 11.362 -10.373 1.00 97.19 109 TRP A O 1
ATOM 871 N N . SER A 1 110 ? 2.085 10.372 -12.286 1.00 93.50 110 SER A N 1
ATOM 872 C CA . SER A 1 110 ? 3.459 10.199 -12.771 1.00 93.50 110 SER A CA 1
ATOM 873 C C . SER A 1 110 ? 3.948 11.339 -13.675 1.00 93.50 110 SER A C 1
ATOM 875 O O . SER A 1 110 ? 4.853 11.129 -14.477 1.00 93.50 110 SER A O 1
ATOM 877 N N . GLU A 1 111 ? 3.357 12.536 -13.579 1.00 90.62 111 GLU A N 1
ATOM 878 C CA . GLU A 1 111 ? 3.751 13.704 -14.390 1.00 90.62 111 GLU A CA 1
ATOM 879 C C . GLU A 1 111 ? 5.180 14.174 -14.073 1.00 90.62 111 GLU A C 1
ATOM 881 O O . GLU A 1 111 ? 5.952 14.499 -14.973 1.00 90.62 111 GLU A O 1
ATOM 886 N N . ASN A 1 112 ? 5.533 14.220 -12.789 1.00 95.00 112 ASN A N 1
ATOM 887 C CA . ASN A 1 112 ? 6.858 14.586 -12.300 1.00 95.00 112 ASN A CA 1
ATOM 888 C C . ASN A 1 112 ? 7.120 13.935 -10.933 1.00 95.00 112 ASN A C 1
ATOM 890 O O . ASN A 1 112 ? 6.207 13.385 -10.313 1.00 95.00 112 ASN A O 1
ATOM 894 N N . GLU A 1 113 ? 8.367 13.995 -10.462 1.00 93.19 113 GLU A N 1
ATOM 895 C CA . GLU A 1 113 ? 8.777 13.342 -9.212 1.00 93.19 113 GLU A CA 1
ATOM 896 C C . GLU A 1 113 ? 8.046 13.878 -7.972 1.00 93.19 113 GLU A C 1
ATOM 898 O O . GLU A 1 113 ? 7.712 13.088 -7.089 1.00 93.19 113 GLU A O 1
ATOM 903 N N . ASP A 1 114 ? 7.736 15.177 -7.911 1.00 94.94 114 ASP A N 1
ATOM 904 C CA . ASP A 1 114 ? 7.042 15.777 -6.764 1.00 94.94 114 ASP A CA 1
ATOM 905 C C . ASP A 1 114 ? 5.603 15.258 -6.652 1.00 94.94 114 ASP A C 1
ATOM 907 O O . ASP A 1 114 ? 5.156 14.862 -5.573 1.00 94.94 114 ASP A O 1
ATOM 911 N N . VAL A 1 115 ? 4.879 15.212 -7.773 1.00 96.38 115 VAL A N 1
ATOM 912 C CA . VAL A 1 115 ? 3.516 14.659 -7.836 1.00 96.38 115 VAL A CA 1
ATOM 913 C C . VAL A 1 115 ? 3.533 13.152 -7.574 1.00 96.38 115 VAL A C 1
ATOM 915 O O . VAL A 1 115 ? 2.688 12.635 -6.843 1.00 96.38 115 VAL A O 1
ATOM 918 N N . LEU A 1 116 ? 4.531 12.440 -8.094 1.00 96.06 116 LEU A N 1
ATOM 919 C CA . LEU A 1 116 ? 4.666 11.008 -7.856 1.00 96.06 116 LEU A CA 1
ATOM 920 C C . LEU A 1 116 ? 4.961 10.699 -6.380 1.00 96.06 116 LEU A C 1
ATOM 922 O O . LEU A 1 116 ? 4.446 9.727 -5.829 1.00 96.06 116 LEU A O 1
ATOM 926 N N . SER A 1 117 ? 5.763 11.535 -5.721 1.00 96.50 117 SER A N 1
ATOM 927 C CA . SER A 1 117 ? 6.041 11.433 -4.286 1.00 96.50 117 SER A CA 1
ATOM 928 C C . SER A 1 117 ? 4.764 11.578 -3.451 1.00 96.50 117 SER A C 1
ATOM 930 O O . SER A 1 117 ? 4.539 10.795 -2.529 1.00 96.50 117 SER A O 1
ATOM 932 N N . GLN A 1 118 ? 3.871 12.501 -3.827 1.00 97.81 118 GLN A N 1
ATOM 933 C CA . GLN A 1 118 ? 2.559 12.666 -3.184 1.00 97.81 118 GLN A CA 1
ATOM 934 C C . GLN A 1 118 ? 1.689 11.410 -3.296 1.00 97.81 118 GLN A C 1
ATOM 936 O O . GLN A 1 118 ? 1.048 11.008 -2.326 1.00 97.81 118 GLN A O 1
ATOM 941 N N . TYR A 1 119 ? 1.687 10.757 -4.461 1.00 98.00 119 TYR A N 1
ATOM 942 C CA . TYR A 1 119 ? 0.989 9.485 -4.628 1.00 98.00 119 TYR A CA 1
ATOM 943 C C . TYR A 1 119 ? 1.521 8.428 -3.656 1.00 98.00 119 TYR A C 1
ATOM 945 O O . TYR A 1 119 ? 0.739 7.774 -2.970 1.00 98.00 119 TYR A O 1
ATOM 953 N N . TRP A 1 120 ? 2.843 8.287 -3.538 1.00 97.50 120 TRP A N 1
ATOM 954 C CA . TRP A 1 120 ? 3.426 7.317 -2.611 1.00 97.50 120 TRP A CA 1
ATOM 955 C C . TRP A 1 120 ? 3.173 7.659 -1.134 1.00 97.50 120 TRP A C 1
ATOM 957 O O . TRP A 1 120 ? 2.934 6.731 -0.364 1.00 97.50 120 TRP A O 1
ATOM 967 N N . ASP A 1 121 ? 3.124 8.940 -0.746 1.00 97.69 121 ASP A N 1
ATOM 968 C CA . ASP A 1 121 ? 2.704 9.356 0.609 1.00 97.69 121 ASP A CA 1
ATOM 969 C C . ASP A 1 121 ? 1.260 8.916 0.912 1.00 97.69 121 ASP A C 1
ATOM 971 O O . ASP A 1 121 ? 0.982 8.393 1.993 1.00 97.69 121 ASP A O 1
ATOM 975 N N . ILE A 1 122 ? 0.343 9.036 -0.059 1.00 98.12 122 ILE A N 1
ATOM 976 C CA . ILE A 1 122 ? -1.030 8.519 0.076 1.00 98.12 122 ILE A CA 1
ATOM 977 C C . ILE A 1 122 ? -1.010 7.007 0.319 1.00 98.12 122 ILE A C 1
ATOM 979 O O . ILE A 1 122 ? -1.652 6.535 1.261 1.00 98.12 122 ILE A O 1
ATOM 983 N N . ILE A 1 123 ? -0.282 6.244 -0.505 1.00 98.00 123 ILE A N 1
ATOM 984 C CA . ILE A 1 123 ? -0.207 4.782 -0.369 1.00 98.00 123 ILE A CA 1
ATOM 985 C C . ILE A 1 123 ? 0.372 4.386 0.994 1.00 98.00 123 ILE A C 1
ATOM 987 O O . ILE A 1 123 ? -0.181 3.506 1.655 1.00 98.00 123 ILE A O 1
ATOM 991 N N . GLU A 1 124 ? 1.436 5.049 1.449 1.00 97.00 124 GLU A N 1
ATOM 992 C CA . GLU A 1 124 ? 2.067 4.760 2.738 1.00 97.00 124 GLU A CA 1
ATOM 993 C C . GLU A 1 124 ? 1.116 5.016 3.916 1.00 97.00 124 GLU A C 1
ATOM 995 O O . GLU A 1 124 ? 1.079 4.240 4.872 1.00 97.00 124 GLU A O 1
ATOM 1000 N N . ARG A 1 125 ? 0.316 6.086 3.857 1.00 97.19 125 ARG A N 1
ATOM 1001 C CA . ARG A 1 125 ? -0.698 6.380 4.880 1.00 97.19 125 ARG A CA 1
ATOM 1002 C C . ARG A 1 125 ? -1.814 5.347 4.884 1.00 97.19 125 ARG A C 1
ATOM 1004 O O . ARG A 1 125 ? -2.180 4.876 5.955 1.00 97.19 125 ARG A O 1
ATOM 1011 N N . CYS A 1 126 ? -2.317 4.972 3.709 1.00 97.00 126 CYS A N 1
ATOM 1012 C CA . CYS A 1 126 ? -3.364 3.958 3.588 1.00 97.00 126 CYS A CA 1
ATOM 1013 C C . CYS A 1 126 ? -2.898 2.598 4.130 1.00 97.00 126 CYS A C 1
ATOM 1015 O O . CYS A 1 126 ? -3.659 1.917 4.807 1.00 97.00 126 CYS A O 1
ATOM 1017 N N . ALA A 1 127 ? -1.635 2.227 3.899 1.00 96.12 127 ALA A N 1
ATOM 1018 C CA . ALA A 1 127 ? -1.052 0.977 4.390 1.00 96.12 127 ALA A CA 1
ATOM 1019 C C . ALA A 1 127 ? -0.910 0.897 5.921 1.00 96.12 127 ALA A C 1
ATOM 1021 O O . ALA A 1 127 ? -0.712 -0.192 6.453 1.00 96.12 127 ALA A O 1
ATOM 1022 N N . LYS A 1 128 ? -0.997 2.029 6.631 1.00 94.19 128 LYS A N 1
ATOM 1023 C CA . LYS A 1 128 ? -0.930 2.092 8.102 1.00 94.19 128 LYS A CA 1
ATOM 1024 C C . LYS A 1 128 ? -2.299 1.997 8.779 1.00 94.19 128 LYS A C 1
ATOM 1026 O O . LYS A 1 128 ? -2.334 1.898 10.003 1.00 94.19 128 LYS A O 1
ATOM 1031 N N . LEU A 1 129 ? -3.385 2.080 8.012 1.00 93.94 129 LEU A N 1
ATOM 1032 C CA . LEU A 1 129 ? -4.747 1.990 8.532 1.00 93.94 129 LEU A CA 1
ATOM 1033 C C . LEU A 1 129 ? -5.108 0.543 8.879 1.00 93.94 129 LEU A C 1
ATOM 1035 O O . LEU A 1 129 ? -4.622 -0.402 8.252 1.00 93.94 129 LEU A O 1
ATOM 1039 N N . ASP A 1 130 ? -5.984 0.392 9.866 1.00 91.44 130 ASP A N 1
ATOM 1040 C CA . ASP A 1 130 ? -6.579 -0.889 10.235 1.00 91.44 130 ASP A CA 1
ATOM 1041 C C . ASP A 1 130 ? -7.599 -1.342 9.174 1.00 91.44 130 ASP A C 1
ATOM 1043 O O . ASP A 1 130 ? -8.108 -0.560 8.362 1.00 91.44 130 ASP A O 1
ATOM 1047 N N . GLU A 1 131 ? -7.917 -2.633 9.177 1.00 90.56 131 GLU A N 1
ATOM 1048 C CA . GLU A 1 131 ? -8.865 -3.235 8.234 1.00 90.56 131 GLU A CA 1
ATOM 1049 C C . GLU A 1 131 ? -10.270 -2.655 8.380 1.00 90.56 131 GLU A C 1
ATOM 1051 O O . GLU A 1 131 ? -11.014 -2.578 7.398 1.00 90.56 131 GLU A O 1
ATOM 1056 N N . SER A 1 132 ? -10.608 -2.157 9.576 1.00 88.19 132 SER A N 1
ATOM 1057 C CA . SER A 1 132 ? -11.861 -1.439 9.817 1.00 88.19 132 SER A CA 1
ATOM 1058 C C . SER A 1 132 ? -12.042 -0.211 8.909 1.00 88.19 132 SER A C 1
ATOM 1060 O O . SER A 1 132 ? -13.179 0.170 8.621 1.00 88.19 132 SER A O 1
ATOM 1062 N N . SER A 1 133 ? -10.955 0.369 8.387 1.00 92.69 133 SER A N 1
ATOM 1063 C CA . SER A 1 133 ? -10.983 1.542 7.505 1.00 92.69 133 SER A CA 1
ATOM 1064 C C . SER A 1 133 ? -10.994 1.215 6.010 1.00 92.69 133 SER A C 1
ATOM 1066 O O . SER A 1 133 ? -11.187 2.121 5.196 1.00 92.69 133 SER A O 1
ATOM 1068 N N . TRP A 1 134 ? -10.807 -0.044 5.598 1.00 92.81 134 TRP A N 1
ATOM 1069 C CA . TRP A 1 134 ? -10.635 -0.381 4.176 1.00 92.81 134 TRP A CA 1
ATOM 1070 C C . TRP A 1 134 ? -11.839 -0.016 3.310 1.00 92.81 134 TRP A C 1
ATOM 1072 O O . TRP A 1 134 ? -11.665 0.526 2.223 1.00 92.81 134 TRP A O 1
ATOM 1082 N N . THR A 1 135 ? -13.059 -0.219 3.810 1.00 90.06 135 THR A N 1
ATOM 1083 C CA . THR A 1 135 ? -14.278 0.172 3.079 1.00 90.06 135 THR A CA 1
ATOM 1084 C C . THR A 1 135 ? -14.334 1.687 2.843 1.00 90.06 135 THR A C 1
ATOM 1086 O O . THR A 1 135 ? -14.838 2.152 1.823 1.00 90.06 135 THR A O 1
ATOM 1089 N N . SER A 1 136 ? -13.786 2.481 3.766 1.00 94.12 136 SER A N 1
ATOM 1090 C CA . SER A 1 136 ? -13.722 3.938 3.623 1.00 94.12 136 SER A CA 1
ATOM 1091 C C . SER A 1 136 ? -12.690 4.376 2.582 1.00 94.12 136 SER A C 1
ATOM 1093 O O . SER A 1 136 ? -12.877 5.411 1.944 1.00 94.12 136 SER A O 1
ATOM 1095 N N . LEU A 1 137 ? -11.634 3.587 2.355 1.00 96.19 137 LEU A N 1
ATOM 1096 C CA . LEU A 1 137 ? -10.653 3.848 1.296 1.00 96.19 137 LEU A CA 1
ATOM 1097 C C . LEU A 1 137 ? -11.272 3.731 -0.103 1.00 96.19 137 LEU A C 1
ATOM 1099 O O . LEU A 1 137 ? -10.949 4.527 -0.985 1.00 96.19 137 LEU A O 1
ATOM 1103 N N . ASP A 1 138 ? -12.241 2.835 -0.305 1.00 93.31 138 ASP A N 1
ATOM 1104 C CA . ASP A 1 138 ? -12.954 2.733 -1.587 1.00 93.31 138 ASP A CA 1
ATOM 1105 C C . ASP A 1 138 ? -13.677 4.038 -1.965 1.00 93.31 138 ASP A C 1
ATOM 1107 O O . ASP A 1 138 ? -13.791 4.377 -3.146 1.00 93.31 138 ASP A O 1
ATOM 1111 N N . LEU A 1 139 ? -14.110 4.826 -0.972 1.00 94.00 139 LEU A N 1
ATOM 1112 C CA . LEU A 1 139 ? -14.751 6.127 -1.190 1.00 94.00 139 LEU A CA 1
ATOM 1113 C C . LEU A 1 139 ? -13.771 7.195 -1.696 1.00 94.00 139 LEU A C 1
ATOM 1115 O O . LEU A 1 139 ? -14.194 8.167 -2.326 1.00 94.00 139 LEU A O 1
ATOM 1119 N N . LEU A 1 140 ? -12.472 7.021 -1.442 1.00 95.75 140 LEU A N 1
ATOM 1120 C CA . LEU A 1 140 ? -11.424 7.926 -1.915 1.00 95.75 140 LEU A CA 1
ATOM 1121 C C . LEU A 1 140 ? -10.966 7.584 -3.335 1.00 95.75 140 LEU A C 1
ATOM 1123 O O . LEU A 1 140 ? -10.386 8.442 -3.998 1.00 95.75 140 LEU A O 1
ATOM 1127 N N . LEU A 1 141 ? -11.258 6.376 -3.830 1.00 95.00 141 LEU A N 1
ATOM 1128 C CA . LEU A 1 141 ? -10.804 5.881 -5.132 1.00 95.00 141 LEU A CA 1
ATOM 1129 C C . LEU A 1 141 ? -11.112 6.831 -6.308 1.00 95.00 141 LEU A C 1
ATOM 1131 O O . LEU A 1 141 ? -10.227 7.021 -7.142 1.00 95.00 141 LEU A O 1
ATOM 1135 N N . PRO A 1 142 ? -12.289 7.487 -6.393 1.00 95.56 142 PRO A N 1
ATOM 1136 C CA . PRO A 1 142 ? -12.552 8.480 -7.435 1.00 95.56 142 PRO A CA 1
ATOM 1137 C C . PRO A 1 142 ? -11.684 9.739 -7.325 1.00 95.56 142 PRO A C 1
ATOM 1139 O O . PRO A 1 142 ? -11.409 10.368 -8.337 1.00 95.56 142 PRO A O 1
ATOM 1142 N N . LEU A 1 143 ? -11.242 10.126 -6.123 1.00 96.31 143 LEU A N 1
ATOM 1143 C CA . LEU A 1 143 ? -10.408 11.319 -5.935 1.00 96.31 143 LEU A CA 1
ATOM 1144 C C . LEU A 1 143 ? -8.995 11.122 -6.490 1.00 96.31 143 LEU A C 1
ATOM 1146 O O . LEU A 1 143 ? -8.369 12.095 -6.907 1.00 96.31 143 LEU A O 1
ATOM 1150 N N . LEU A 1 144 ? -8.510 9.877 -6.541 1.00 97.06 144 LEU A N 1
ATOM 1151 C CA . LEU A 1 144 ? -7.203 9.539 -7.107 1.00 97.06 144 LEU A CA 1
ATOM 1152 C C . LEU A 1 144 ? -7.118 9.755 -8.623 1.00 97.06 144 LEU A C 1
ATOM 1154 O O . LEU A 1 144 ? -6.011 9.717 -9.154 1.00 97.06 144 LEU A O 1
ATOM 1158 N N . SER A 1 145 ? -8.225 10.015 -9.326 1.00 96.00 145 SER A N 1
ATOM 1159 C CA . SER A 1 145 ? -8.177 10.283 -10.767 1.00 96.00 145 SER A CA 1
ATOM 1160 C C . SER A 1 145 ? -7.474 11.589 -11.132 1.00 96.00 145 SER A C 1
ATOM 1162 O O . SER A 1 145 ? -7.102 11.772 -12.288 1.00 96.00 145 SER A O 1
ATOM 1164 N N . GLU A 1 146 ? -7.303 12.499 -10.171 1.00 95.50 146 GLU A N 1
ATOM 1165 C CA . GLU A 1 146 ? -6.670 13.799 -10.379 1.00 95.50 146 GLU A CA 1
ATOM 1166 C C . GLU A 1 146 ? -5.692 14.101 -9.240 1.00 95.50 146 GLU A C 1
ATOM 1168 O O . GLU A 1 146 ? -6.085 14.190 -8.074 1.00 95.50 146 GLU A O 1
ATOM 1173 N N . SER A 1 147 ? -4.421 14.332 -9.577 1.00 95.50 147 SER A N 1
ATOM 1174 C CA . SER A 1 147 ? -3.365 14.637 -8.600 1.00 95.50 147 SER A CA 1
ATOM 1175 C C . SER A 1 147 ? -3.630 15.905 -7.779 1.00 95.50 147 SER A C 1
ATOM 1177 O O . SER A 1 147 ? -3.245 16.000 -6.613 1.00 95.50 147 SER A O 1
ATOM 1179 N N . ALA A 1 148 ? -4.387 16.856 -8.336 1.00 95.69 148 ALA A N 1
ATOM 1180 C CA . ALA A 1 148 ? -4.818 18.071 -7.645 1.00 95.69 148 ALA A CA 1
ATOM 1181 C C . ALA A 1 148 ? -5.634 17.795 -6.364 1.00 95.69 148 ALA A C 1
ATOM 1183 O O . ALA A 1 148 ? -5.687 18.643 -5.471 1.00 95.69 148 ALA A O 1
ATOM 1184 N N . ASN A 1 149 ? -6.232 16.605 -6.229 1.00 97.00 149 ASN A N 1
ATOM 1185 C CA . ASN A 1 149 ? -6.987 16.213 -5.040 1.00 97.00 149 ASN A CA 1
ATOM 1186 C C . ASN A 1 149 ? -6.109 15.808 -3.848 1.00 97.00 149 ASN A C 1
ATOM 1188 O O . ASN A 1 149 ? -6.663 15.509 -2.789 1.00 97.00 149 ASN A O 1
ATOM 1192 N N . HIS A 1 150 ? -4.777 15.822 -3.966 1.00 97.25 150 HIS A N 1
ATOM 1193 C CA . HIS A 1 150 ? -3.850 15.408 -2.906 1.00 97.25 150 HIS A CA 1
ATOM 1194 C C . HIS A 1 150 ? -4.210 15.958 -1.516 1.00 97.25 150 HIS A C 1
ATOM 1196 O O . HIS A 1 150 ? -4.407 15.191 -0.575 1.00 97.25 150 HIS A O 1
ATOM 1202 N N . ALA A 1 151 ? -4.388 17.277 -1.388 1.00 97.19 151 ALA A N 1
ATOM 1203 C CA . ALA A 1 151 ? -4.705 17.903 -0.101 1.00 97.19 151 ALA A CA 1
ATOM 1204 C C . ALA A 1 151 ? -6.039 17.415 0.488 1.00 97.19 151 ALA A C 1
ATOM 1206 O O . ALA A 1 151 ? -6.162 17.238 1.700 1.00 97.19 151 ALA A O 1
ATOM 1207 N N . ARG A 1 152 ? -7.034 17.168 -0.371 1.00 97.56 152 ARG A N 1
ATOM 1208 C CA . ARG A 1 152 ? -8.327 16.626 0.045 1.00 97.56 152 ARG A CA 1
ATOM 1209 C C . ARG A 1 152 ? -8.182 15.182 0.511 1.00 97.56 152 ARG A C 1
ATOM 1211 O O . ARG A 1 152 ? -8.678 14.860 1.581 1.00 97.56 152 ARG A O 1
ATOM 1218 N N . ILE A 1 153 ? -7.471 14.346 -0.245 1.00 97.94 153 ILE A N 1
ATOM 1219 C CA . ILE A 1 153 ? -7.219 12.945 0.119 1.00 97.94 153 ILE A CA 1
ATOM 1220 C C . ILE A 1 153 ? -6.530 12.872 1.486 1.00 97.94 153 ILE A C 1
ATOM 1222 O O . ILE A 1 153 ? -6.981 12.128 2.350 1.00 97.94 153 ILE A O 1
ATOM 1226 N N . LEU A 1 154 ? -5.500 13.691 1.727 1.00 97.75 154 LEU A N 1
ATOM 1227 C CA . LEU A 1 154 ? -4.821 13.726 3.025 1.00 97.75 154 LEU A CA 1
ATOM 1228 C C . LEU A 1 154 ? -5.741 14.153 4.174 1.00 97.75 154 LEU A C 1
ATOM 1230 O O . LEU A 1 154 ? -5.637 13.604 5.270 1.00 97.75 154 LEU A O 1
ATOM 1234 N N . SER A 1 155 ? -6.643 15.107 3.931 1.00 97.25 155 SER A N 1
ATOM 1235 C CA . SER A 1 155 ? -7.635 15.513 4.928 1.00 97.25 155 SER A CA 1
ATOM 1236 C C . SER A 1 155 ? -8.582 14.368 5.283 1.00 97.25 155 SER A C 1
ATOM 1238 O O . SER A 1 155 ? -8.859 14.164 6.460 1.00 97.25 155 SER A O 1
ATOM 1240 N N . GLU A 1 156 ? -9.070 13.617 4.294 1.00 97.31 156 GLU A N 1
ATOM 1241 C CA . GLU A 1 156 ? -9.951 12.469 4.543 1.00 97.31 156 GLU A CA 1
ATOM 1242 C C . GLU A 1 156 ? -9.207 11.344 5.276 1.00 97.31 156 GLU A C 1
ATOM 1244 O O . GLU A 1 156 ? -9.714 10.798 6.251 1.00 97.31 156 GLU A O 1
ATOM 1249 N N . LEU A 1 157 ? -7.963 11.047 4.883 1.00 97.44 157 LEU A N 1
ATOM 1250 C CA . LEU A 1 157 ? -7.136 10.053 5.573 1.00 97.44 157 LEU A CA 1
ATOM 1251 C C . LEU A 1 157 ? -6.881 10.428 7.038 1.00 97.44 157 LEU A C 1
ATOM 1253 O O . LEU A 1 157 ? -6.901 9.554 7.900 1.00 97.44 157 LEU A O 1
ATOM 1257 N N . ALA A 1 158 ? -6.679 11.712 7.344 1.00 96.19 158 ALA A N 1
ATOM 1258 C CA . ALA A 1 158 ? -6.533 12.170 8.724 1.00 96.19 158 ALA A CA 1
ATOM 1259 C C . ALA A 1 158 ? -7.803 11.919 9.556 1.00 96.19 158 ALA A C 1
ATOM 1261 O O . ALA A 1 158 ? -7.704 11.506 10.709 1.00 96.19 158 ALA A O 1
ATOM 1262 N N . LEU A 1 159 ? -8.988 12.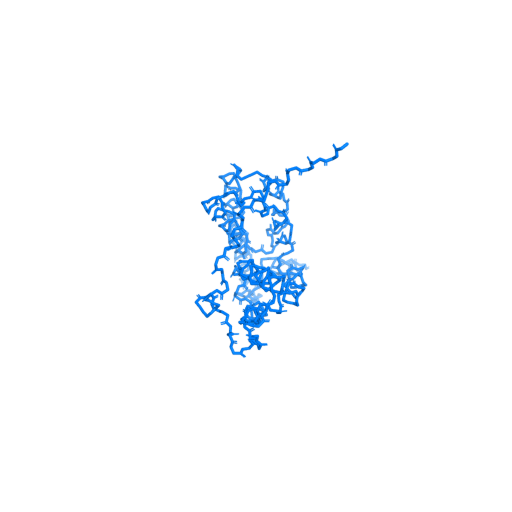103 8.964 1.00 95.62 159 LEU A N 1
ATOM 1263 C CA . LEU A 1 159 ? -10.256 11.793 9.629 1.00 95.62 159 LEU A CA 1
ATOM 1264 C C . LEU A 1 159 ? -10.410 10.293 9.907 1.00 95.62 159 LEU A C 1
ATOM 1266 O O . LEU A 1 159 ? -10.919 9.937 10.968 1.00 95.62 159 LEU A O 1
ATOM 1270 N N . LEU A 1 160 ? -9.952 9.425 8.998 1.00 95.44 160 LEU A N 1
ATOM 1271 C CA . LEU A 1 160 ? -9.966 7.973 9.218 1.00 95.44 160 LEU A CA 1
ATOM 1272 C C . LEU A 1 160 ? -9.049 7.569 10.377 1.00 95.44 160 LEU A C 1
ATOM 1274 O O . LEU A 1 160 ? -9.470 6.821 11.255 1.00 95.44 160 LEU A O 1
ATOM 1278 N N . VAL A 1 161 ? -7.835 8.125 10.438 1.00 93.75 161 VAL A N 1
ATOM 1279 C CA . VAL A 1 161 ? -6.905 7.888 11.558 1.00 93.75 161 VAL A CA 1
ATOM 1280 C C . VAL A 1 161 ? -7.515 8.331 12.893 1.00 93.75 161 VAL A C 1
ATOM 1282 O O . VAL A 1 161 ? -7.419 7.618 13.895 1.00 93.75 161 VAL A O 1
ATOM 1285 N N . ASP A 1 162 ? -8.167 9.495 12.918 1.00 93.56 162 ASP A N 1
ATOM 1286 C CA . ASP A 1 162 ? -8.854 9.987 14.113 1.00 93.56 162 ASP A CA 1
ATOM 1287 C C . ASP A 1 162 ? -10.009 9.066 14.530 1.00 93.56 162 ASP A C 1
ATOM 1289 O O . ASP A 1 162 ? -10.226 8.849 15.727 1.00 93.56 162 ASP A O 1
ATOM 1293 N N . ASP A 1 163 ? -10.759 8.526 13.566 1.00 91.69 163 ASP A N 1
ATOM 1294 C CA . ASP A 1 163 ? -11.862 7.607 13.839 1.00 91.69 163 ASP A CA 1
ATOM 1295 C C . ASP A 1 163 ? -11.365 6.270 14.405 1.00 91.69 163 ASP A C 1
ATOM 1297 O O . ASP A 1 163 ? -11.852 5.842 15.452 1.00 91.69 163 ASP A O 1
ATOM 1301 N N . GLU A 1 164 ? -10.318 5.674 13.828 1.00 91.12 164 GLU A N 1
ATOM 1302 C CA . GLU A 1 164 ? -9.667 4.477 14.382 1.00 91.12 164 GLU A CA 1
ATOM 1303 C C . GLU A 1 164 ? -9.186 4.698 15.822 1.00 91.12 164 GLU A C 1
ATOM 1305 O O . GLU A 1 164 ? -9.375 3.846 16.697 1.00 91.12 164 GLU A O 1
ATOM 1310 N N . GLY A 1 165 ? -8.600 5.866 16.108 1.00 88.44 165 GLY A N 1
ATOM 1311 C CA . GLY A 1 165 ? -8.185 6.238 17.461 1.00 88.44 165 G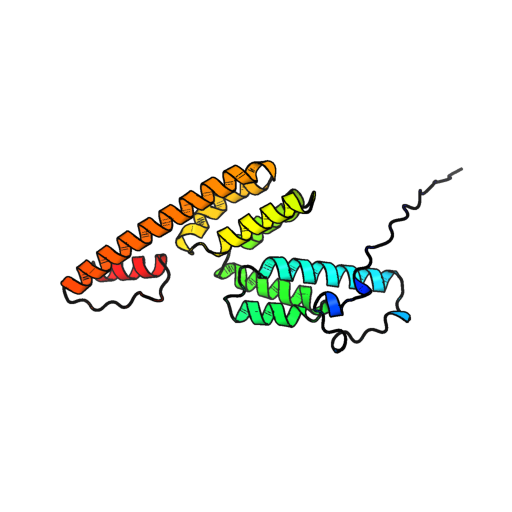LY A CA 1
ATOM 1312 C C . GLY A 1 165 ? -9.358 6.278 18.448 1.00 88.44 165 GLY A C 1
ATOM 1313 O O . GLY A 1 165 ? -9.246 5.802 19.587 1.00 88.44 165 GLY A O 1
ATOM 1314 N N . ARG A 1 166 ? -10.514 6.799 18.016 1.00 89.19 166 ARG A N 1
ATOM 1315 C CA . ARG A 1 166 ? -11.748 6.789 18.818 1.00 89.19 166 ARG A CA 1
ATOM 1316 C C . ARG A 1 166 ? -12.277 5.372 19.013 1.00 89.19 166 ARG A C 1
ATOM 1318 O O . ARG A 1 166 ? -12.614 5.030 20.147 1.00 89.19 166 ARG A O 1
ATOM 1325 N N . GLN A 1 167 ? -12.313 4.555 17.960 1.00 87.62 167 GLN A N 1
ATOM 1326 C CA . GLN A 1 167 ? -12.747 3.155 18.020 1.00 87.62 167 GLN A CA 1
ATOM 1327 C C . GLN A 1 167 ? -11.895 2.358 19.019 1.00 87.62 167 GLN A C 1
ATOM 1329 O O . GLN A 1 167 ? -12.440 1.727 19.925 1.00 87.62 167 GLN A O 1
ATOM 1334 N N . ARG A 1 168 ? -10.564 2.488 18.953 1.00 87.31 168 ARG A N 1
ATOM 1335 C CA . ARG A 1 168 ? -9.630 1.846 19.893 1.00 87.31 168 ARG A CA 1
ATOM 1336 C C . ARG A 1 168 ? -9.872 2.278 21.341 1.00 87.31 168 ARG A C 1
ATOM 1338 O O . ARG A 1 168 ? -9.966 1.439 22.231 1.00 87.31 168 ARG A O 1
ATOM 1345 N N . THR A 1 169 ? -10.076 3.574 21.576 1.00 86.81 169 THR A N 1
ATOM 1346 C CA . THR A 1 169 ? -10.386 4.103 22.918 1.00 86.81 169 THR A CA 1
ATOM 1347 C C . THR A 1 169 ? -11.706 3.544 23.470 1.00 86.81 169 THR A C 1
ATOM 1349 O O . THR A 1 169 ? -11.852 3.339 24.679 1.00 86.81 169 THR A O 1
ATOM 1352 N N . LEU A 1 170 ? -12.713 3.345 22.612 1.00 86.75 170 LEU A N 1
ATOM 1353 C CA . LEU A 1 170 ? -13.994 2.757 23.010 1.00 86.75 170 LEU A CA 1
ATOM 1354 C C . LEU A 1 170 ? -13.842 1.275 23.360 1.00 86.75 170 LEU A C 1
ATOM 1356 O O . LEU A 1 170 ? -14.365 0.854 24.394 1.00 86.75 170 LEU A O 1
ATOM 1360 N N . LEU A 1 171 ? -13.083 0.526 22.557 1.00 83.19 171 LEU A N 1
ATOM 1361 C CA . LEU A 1 171 ? -12.746 -0.870 22.830 1.00 83.19 171 LEU A CA 1
ATOM 1362 C C . LEU A 1 171 ? -12.034 -1.007 24.176 1.00 83.19 171 LEU A C 1
ATOM 1364 O O . LEU A 1 171 ? -12.535 -1.706 25.049 1.00 83.19 171 LEU A O 1
ATOM 1368 N N . GLU A 1 172 ? -10.958 -0.257 24.418 1.00 83.88 172 GLU A N 1
ATOM 1369 C CA . GLU A 1 172 ? -10.219 -0.284 25.691 1.00 83.88 172 GLU A CA 1
ATOM 1370 C C . GLU A 1 172 ? -11.131 -0.080 26.915 1.00 83.88 172 GLU A C 1
ATOM 1372 O O . GLU A 1 172 ? -11.017 -0.780 27.927 1.00 83.88 172 GLU A O 1
ATOM 1377 N N . LYS A 1 173 ? -12.096 0.844 26.818 1.00 85.06 173 LYS A N 1
ATOM 1378 C CA . LYS A 1 173 ? -13.090 1.069 27.879 1.00 85.06 173 LYS A CA 1
ATOM 1379 C C . LYS A 1 173 ? -14.022 -0.127 28.063 1.00 85.06 173 LYS A C 1
ATOM 1381 O O . LYS A 1 173 ? -14.311 -0.481 29.208 1.00 85.06 173 LYS A O 1
ATOM 1386 N N . ALA A 1 174 ? -14.502 -0.732 26.977 1.00 82.38 174 ALA A N 1
ATOM 1387 C CA . ALA A 1 174 ? -15.356 -1.917 27.033 1.00 82.38 174 ALA A CA 1
ATOM 1388 C C . ALA A 1 174 ? -14.617 -3.110 27.664 1.00 82.38 174 ALA A C 1
ATOM 1390 O O . ALA A 1 174 ? -15.149 -3.760 28.566 1.00 82.38 174 ALA A O 1
ATOM 1391 N N . VAL A 1 175 ? -13.356 -3.328 27.280 1.00 80.06 175 VAL A N 1
ATOM 1392 C CA . VAL A 1 175 ? -12.487 -4.369 27.850 1.00 80.06 175 VAL A CA 1
ATOM 1393 C C . VAL A 1 175 ? -12.314 -4.181 29.354 1.00 80.06 175 VAL A C 1
ATOM 1395 O O . VAL A 1 175 ? -12.544 -5.116 30.121 1.00 80.06 175 VAL A O 1
ATOM 1398 N N . HIS A 1 176 ? -11.980 -2.969 29.805 1.00 81.88 176 HIS A N 1
ATOM 1399 C CA . HIS A 1 176 ? -11.843 -2.689 31.234 1.00 81.88 176 HIS A CA 1
ATOM 1400 C C . HIS A 1 176 ? -13.132 -2.953 32.025 1.00 81.88 176 HIS A C 1
ATOM 1402 O O . HIS A 1 176 ? -13.073 -3.441 33.156 1.00 81.88 176 HIS A O 1
ATOM 1408 N N . GLN A 1 177 ? -14.303 -2.675 31.446 1.00 82.62 177 GLN A N 1
ATOM 1409 C CA . GLN A 1 177 ? -15.584 -2.982 32.087 1.00 82.62 177 GLN A CA 1
ATOM 1410 C C . GLN A 1 177 ? -15.838 -4.490 32.200 1.00 82.62 177 GLN A C 1
ATOM 1412 O O . GLN A 1 177 ? -16.363 -4.939 33.220 1.00 82.62 177 GLN A O 1
ATOM 1417 N N . LEU A 1 178 ? -15.471 -5.275 31.185 1.00 80.38 178 LEU A N 1
ATOM 1418 C CA . LEU A 1 178 ? -15.599 -6.735 31.211 1.00 80.38 178 LEU A CA 1
ATOM 1419 C C . LEU A 1 178 ? -14.619 -7.365 32.214 1.00 80.38 178 LEU A C 1
ATOM 1421 O O . LEU A 1 178 ? -15.021 -8.208 33.016 1.00 80.38 178 LEU A O 1
ATOM 1425 N N . GLN A 1 179 ? -13.381 -6.873 32.276 1.00 81.94 179 GLN A N 1
ATOM 1426 C CA . GLN A 1 179 ? -12.399 -7.281 33.286 1.00 81.94 179 GLN A CA 1
ATOM 1427 C C . GLN A 1 179 ? -12.872 -6.989 34.713 1.00 81.94 179 GLN A C 1
ATOM 1429 O O . GLN A 1 179 ? -12.762 -7.845 35.590 1.00 81.94 179 GLN A O 1
ATOM 1434 N N . ALA A 1 180 ? -13.486 -5.824 34.948 1.00 81.69 180 ALA A N 1
ATOM 1435 C CA . ALA A 1 180 ? -14.077 -5.491 36.246 1.00 81.69 180 ALA A CA 1
ATOM 1436 C C . ALA A 1 180 ? -15.237 -6.427 36.645 1.00 81.69 180 ALA A C 1
ATOM 1438 O O . ALA A 1 180 ? -15.520 -6.583 37.833 1.00 81.69 180 ALA A O 1
ATOM 1439 N N . LYS A 1 181 ? -15.896 -7.068 35.671 1.00 81.62 181 LYS A N 1
ATOM 1440 C CA . LYS A 1 181 ? -16.936 -8.089 35.882 1.00 81.62 181 LYS A CA 1
ATOM 1441 C C . LYS A 1 181 ? -16.375 -9.511 36.036 1.00 81.62 181 LYS A C 1
ATOM 1443 O O . LYS A 1 181 ? -17.154 -10.434 36.253 1.00 81.62 181 LYS A O 1
ATOM 1448 N N . GLY A 1 182 ? -15.053 -9.685 35.967 1.00 77.19 182 GLY A N 1
ATOM 1449 C CA . GLY A 1 182 ? -14.373 -10.968 36.158 1.00 77.19 182 GLY A CA 1
ATOM 1450 C C . GLY A 1 182 ? -14.054 -11.736 34.872 1.00 77.19 182 GLY A C 1
ATOM 1451 O O . GLY A 1 182 ? -13.629 -12.885 34.966 1.00 77.19 182 GLY A O 1
ATOM 1452 N N . TYR A 1 183 ? -14.234 -11.132 33.692 1.00 72.38 183 TYR A N 1
ATOM 1453 C CA . TYR A 1 183 ? -13.855 -11.745 32.415 1.00 72.38 183 TYR A CA 1
ATOM 1454 C C . TYR A 1 183 ? -12.387 -11.456 32.085 1.00 72.38 183 TYR A C 1
ATOM 1456 O O . TYR A 1 183 ? -11.965 -10.302 32.052 1.00 72.38 183 TYR A O 1
ATOM 1464 N N . THR A 1 184 ? -11.597 -12.492 31.809 1.00 67.19 184 THR A N 1
ATOM 1465 C CA . THR A 1 184 ? -10.216 -12.329 31.333 1.00 67.19 184 THR A CA 1
ATOM 1466 C C . THR A 1 184 ? -10.227 -12.252 29.815 1.00 67.19 184 THR A C 1
ATOM 1468 O O . THR A 1 184 ? -10.578 -13.235 29.167 1.00 67.19 184 THR A O 1
ATOM 1471 N N . ILE A 1 185 ? -9.836 -11.108 29.251 1.00 64.50 185 ILE A N 1
ATOM 1472 C CA . ILE A 1 185 ? -9.728 -10.947 27.799 1.00 64.50 185 ILE A CA 1
ATOM 1473 C C . ILE A 1 185 ? -8.362 -10.360 27.446 1.00 64.50 185 ILE A C 1
ATOM 1475 O O . ILE A 1 185 ? -7.988 -9.309 27.973 1.00 64.50 185 ILE A O 1
ATOM 1479 N N . GLU A 1 186 ? -7.619 -11.060 26.586 1.00 61.31 186 GLU A N 1
ATOM 1480 C CA . GLU A 1 186 ? -6.343 -10.610 26.024 1.00 61.31 186 GLU A CA 1
ATOM 1481 C C . GLU A 1 186 ? -6.558 -10.105 24.593 1.00 61.31 186 GLU A C 1
ATOM 1483 O O . GLU A 1 186 ? -6.843 -10.883 23.690 1.00 61.31 186 GLU A O 1
ATOM 1488 N N . PHE A 1 187 ? -6.418 -8.793 24.396 1.00 60.12 187 PHE A N 1
ATOM 1489 C CA . PHE A 1 187 ? -6.687 -8.123 23.117 1.00 60.12 187 PHE A CA 1
ATOM 1490 C C . PHE A 1 187 ? -5.465 -7.459 22.478 1.00 60.12 187 PHE A C 1
ATOM 1492 O O . PHE A 1 187 ? -5.567 -6.924 21.379 1.00 60.12 187 PHE A O 1
ATOM 1499 N N . SER A 1 188 ? -4.309 -7.458 23.149 1.00 54.88 188 SER A N 1
ATOM 1500 C CA . SER A 1 188 ? -3.167 -6.599 22.796 1.00 54.88 188 SER A CA 1
ATOM 1501 C C . SER A 1 188 ? -2.537 -6.877 21.424 1.00 54.88 188 SER A C 1
ATOM 1503 O O . SER A 1 188 ? -1.691 -6.098 20.991 1.00 54.88 188 SER A O 1
ATOM 1505 N N . SER A 1 189 ? -2.945 -7.946 20.735 1.00 53.06 189 SER A N 1
ATOM 1506 C CA . SER A 1 189 ? -2.441 -8.354 19.419 1.00 53.06 189 SER A CA 1
ATOM 1507 C C . SER A 1 189 ? -3.505 -8.461 18.318 1.00 53.06 189 SER A C 1
ATOM 1509 O O . SER A 1 189 ? -3.155 -8.835 17.200 1.00 53.06 189 SER A O 1
ATOM 1511 N N . LEU A 1 190 ? -4.779 -8.166 18.599 1.00 58.91 190 LEU A N 1
ATOM 1512 C CA . LEU A 1 190 ? -5.881 -8.354 17.643 1.00 58.91 190 LEU A CA 1
ATOM 1513 C C . LEU A 1 190 ? -6.240 -7.057 16.909 1.00 58.91 190 LEU A C 1
ATOM 1515 O O . LEU A 1 190 ? -6.045 -5.964 17.443 1.00 58.91 190 LEU A O 1
ATOM 1519 N N . LYS A 1 191 ? -6.777 -7.178 15.693 1.00 66.12 191 LYS A N 1
ATOM 1520 C CA . LYS A 1 191 ? -7.248 -6.044 14.879 1.00 66.12 191 LYS A CA 1
ATOM 1521 C C . LYS A 1 191 ? -8.530 -5.461 15.463 1.00 66.12 191 LYS A C 1
ATOM 1523 O O . LYS A 1 191 ? -9.240 -6.155 16.185 1.00 66.12 191 LYS A O 1
ATOM 1528 N N . ILE A 1 192 ? -8.850 -4.203 15.153 1.00 71.69 192 ILE A N 1
ATOM 1529 C CA . ILE A 1 192 ? -10.016 -3.517 15.749 1.00 71.69 192 ILE A CA 1
ATOM 1530 C C . ILE A 1 192 ? -11.310 -4.30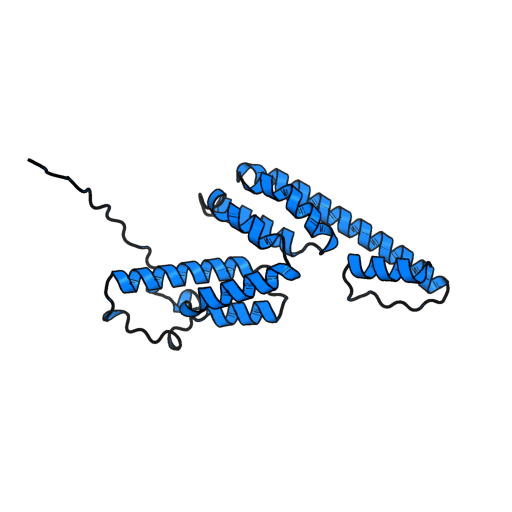7 15.498 1.00 71.69 192 ILE A C 1
ATOM 1532 O O . ILE A 1 192 ? -12.108 -4.470 16.420 1.00 71.69 192 ILE A O 1
ATOM 1536 N N . ILE A 1 193 ? -11.500 -4.826 14.282 1.00 66.44 193 ILE A N 1
ATOM 1537 C CA . ILE A 1 193 ? -12.699 -5.595 13.922 1.00 66.44 193 ILE A CA 1
ATOM 1538 C C . ILE A 1 193 ? -12.818 -6.902 14.724 1.00 66.44 193 ILE A C 1
ATOM 1540 O O . ILE A 1 193 ? -13.856 -7.149 15.330 1.00 66.44 193 ILE A O 1
ATOM 1544 N N . ASP A 1 194 ? -11.721 -7.650 14.868 1.00 70.44 194 ASP A N 1
ATOM 1545 C CA . ASP A 1 194 ? -11.685 -8.888 15.659 1.00 70.44 194 ASP A CA 1
ATOM 1546 C C . ASP A 1 194 ? -11.942 -8.613 17.153 1.00 70.44 194 ASP A C 1
ATOM 1548 O O . ASP A 1 194 ? -12.548 -9.418 17.862 1.00 70.44 194 ASP A O 1
ATOM 1552 N N . GLN A 1 195 ? -11.483 -7.460 17.656 1.00 64.81 195 GLN A N 1
ATOM 1553 C CA . GLN A 1 195 ? -11.747 -7.044 19.034 1.00 64.81 195 GLN A CA 1
ATOM 1554 C C . GLN A 1 195 ? -13.235 -6.745 19.264 1.00 64.81 195 GLN A C 1
ATOM 1556 O O . GLN A 1 195 ? -13.754 -7.073 20.333 1.00 64.81 195 GLN A O 1
ATOM 1561 N N . PHE A 1 196 ? -13.922 -6.136 18.289 1.00 68.31 196 PHE A N 1
ATOM 1562 C CA . PHE A 1 196 ? -15.360 -5.874 18.385 1.00 68.31 196 PHE A CA 1
ATOM 1563 C C . PHE A 1 196 ? -16.177 -7.166 18.422 1.00 68.31 196 PHE A C 1
ATOM 1565 O O . PHE A 1 196 ? -17.019 -7.295 19.311 1.00 68.31 196 PHE A O 1
ATOM 1572 N N . ASP A 1 197 ? -15.880 -8.128 17.546 1.00 69.88 197 ASP A N 1
ATOM 1573 C CA . ASP A 1 197 ? -16.605 -9.403 17.475 1.00 69.88 197 ASP A CA 1
ATOM 1574 C C . ASP A 1 197 ? -16.554 -10.157 18.818 1.00 69.88 197 ASP A C 1
ATOM 1576 O O . ASP A 1 197 ? -17.577 -10.598 19.344 1.00 69.88 197 ASP A O 1
ATOM 1580 N N . ILE A 1 198 ? -15.381 -10.216 19.458 1.00 69.75 198 ILE A N 1
ATOM 1581 C CA . ILE A 1 198 ? -15.214 -10.862 20.773 1.00 69.75 198 ILE A CA 1
ATOM 1582 C C . ILE A 1 198 ? -15.991 -10.120 21.871 1.00 69.75 198 ILE A C 1
ATOM 1584 O O . ILE A 1 198 ? -16.572 -10.743 22.764 1.00 69.75 198 ILE A O 1
ATOM 1588 N N . VAL A 1 199 ? -15.982 -8.782 21.853 1.00 66.38 199 VAL A N 1
ATOM 1589 C CA . VAL A 1 199 ? -16.737 -7.983 22.832 1.00 66.38 199 VAL A CA 1
ATOM 1590 C C . VAL A 1 199 ? -18.240 -8.223 22.682 1.00 66.38 199 VAL A C 1
ATOM 1592 O O . VAL A 1 199 ? -18.930 -8.297 23.700 1.00 66.38 199 VAL A O 1
ATOM 1595 N N . GLU A 1 200 ? -18.744 -8.359 21.455 1.00 70.06 200 GLU A N 1
ATOM 1596 C CA . GLU A 1 200 ? -20.153 -8.656 21.181 1.00 70.06 200 GLU A CA 1
ATOM 1597 C C . GLU A 1 200 ? -20.538 -10.069 21.654 1.00 70.06 200 GLU A C 1
ATOM 1599 O O . GLU A 1 200 ? -21.531 -10.231 22.372 1.00 70.06 200 GLU A O 1
ATOM 1604 N N . GLU A 1 201 ? -19.706 -11.077 21.374 1.00 73.56 201 GLU A N 1
ATOM 1605 C CA . GLU A 1 201 ? -19.921 -12.451 21.848 1.00 73.56 201 GLU A CA 1
ATOM 1606 C C . GLU A 1 201 ? -19.985 -12.547 23.380 1.00 73.56 201 GLU A C 1
ATOM 1608 O O . GLU A 1 201 ? -20.829 -13.260 23.920 1.00 73.56 201 GLU A O 1
ATOM 1613 N N . MET A 1 202 ? -19.141 -11.805 24.107 1.00 67.81 202 MET A N 1
ATOM 1614 C CA . MET A 1 202 ? -19.117 -11.843 25.579 1.00 67.81 202 MET A CA 1
ATOM 1615 C C . MET A 1 202 ? -20.232 -11.035 26.260 1.00 67.81 202 MET A C 1
ATOM 1617 O O . MET A 1 202 ? -20.389 -11.110 27.483 1.00 67.81 202 MET A O 1
ATOM 1621 N N . GLN A 1 203 ? -20.978 -10.224 25.508 1.00 56.78 203 GLN A N 1
ATOM 1622 C CA . GLN A 1 203 ? -22.121 -9.460 26.020 1.00 56.78 203 GLN A CA 1
ATOM 1623 C C . GLN A 1 203 ? -23.467 -10.166 25.813 1.00 56.78 203 GLN A C 1
ATOM 1625 O O . GLN A 1 203 ? -24.471 -9.692 26.355 1.00 56.78 203 GLN A O 1
ATOM 1630 N N . THR A 1 204 ? -23.481 -11.272 25.065 1.00 55.28 204 THR A N 1
ATOM 1631 C CA . THR A 1 204 ? -24.667 -12.096 24.787 1.00 55.28 204 THR A CA 1
ATOM 1632 C C . THR A 1 204 ? -24.853 -13.176 25.852 1.00 55.28 204 THR A C 1
ATOM 1634 O O . THR A 1 204 ? -26.017 -13.400 26.261 1.00 55.28 204 THR A O 1
#

pLDDT: mean 84.16, std 17.42, range [31.36, 98.19]

Radius of gyration: 23.31 Å; chains: 1; bounding box: 52×33×92 Å

Foldseek 3Di:
DDDDDPPPDPDDDDPDPVCLVVVQADVVVVPDPPVPDDPVVVVVVVVLLVLLSVVLLLLVLVCVDPQSVVLNVLSSHSVCNVVSVVSVCVVCVPQPVCSVLLVVLLVLQVPDPVSNVLSSVLSNLSSPAFPVCRVVSVVCSVVSNHSVCSVVSVVSSVVRVVVLVVLVVVLVVLQVVVVVVVDDDDPPPPTSVVSVVVSVVVVD